Protein AF-A0A8T5XUH9-F1 (afdb_monomer_lite)

Structure (mmCIF, N/CA/C/O backbone):
data_AF-A0A8T5XUH9-F1
#
_entry.id   AF-A0A8T5XUH9-F1
#
loop_
_atom_site.group_PDB
_atom_site.id
_atom_site.type_symbol
_atom_site.label_atom_id
_atom_site.label_alt_id
_atom_site.label_comp_id
_atom_site.label_asym_id
_atom_site.label_entity_id
_atom_site.label_seq_id
_atom_site.pdbx_PDB_ins_code
_atom_site.Cartn_x
_atom_site.Cartn_y
_atom_site.Cartn_z
_atom_site.occupancy
_atom_site.B_iso_or_equiv
_atom_site.auth_seq_id
_atom_site.auth_comp_id
_atom_site.auth_asym_id
_atom_site.auth_atom_id
_atom_site.pdbx_PDB_model_num
ATOM 1 N N . MET A 1 1 ? -15.548 -14.891 13.571 1.00 63.25 1 MET A N 1
ATOM 2 C CA . MET A 1 1 ? -15.770 -13.431 13.666 1.00 63.25 1 MET A CA 1
ATOM 3 C C . MET A 1 1 ? -14.910 -12.756 12.609 1.00 63.25 1 MET A C 1
ATOM 5 O O . MET A 1 1 ? -13.722 -13.068 12.557 1.00 63.25 1 MET A O 1
ATOM 9 N N . SER A 1 2 ? -15.487 -11.943 11.718 1.00 90.62 2 SER A N 1
ATOM 10 C CA . SER A 1 2 ? -14.716 -11.326 10.628 1.00 90.62 2 SER A CA 1
ATOM 11 C C . SER A 1 2 ? -13.827 -10.194 11.162 1.00 90.62 2 SER A C 1
ATOM 13 O O . SER A 1 2 ? -14.082 -9.664 12.241 1.00 90.62 2 SER A O 1
ATOM 15 N N . PHE A 1 3 ? -12.781 -9.806 10.423 1.00 94.00 3 PHE A N 1
ATOM 16 C CA . PHE A 1 3 ? -11.926 -8.671 10.804 1.00 94.00 3 PHE A CA 1
ATOM 17 C C . PHE A 1 3 ? -12.718 -7.363 10.956 1.00 94.00 3 PHE A C 1
ATOM 19 O O . PHE A 1 3 ? -12.398 -6.556 11.822 1.00 94.00 3 PHE A O 1
ATOM 26 N N . LEU A 1 4 ? -13.763 -7.166 10.148 1.00 96.75 4 LEU A N 1
ATOM 27 C CA . LEU A 1 4 ? -14.576 -5.950 10.161 1.00 96.75 4 LEU A CA 1
ATOM 28 C C . LEU A 1 4 ? -15.455 -5.834 11.412 1.00 96.75 4 LEU A C 1
ATOM 30 O O . LEU A 1 4 ? -15.720 -4.716 11.853 1.00 96.75 4 LEU A O 1
ATOM 34 N N . ASP A 1 5 ? -15.853 -6.969 11.992 1.00 96.69 5 ASP A N 1
ATOM 35 C CA . ASP A 1 5 ? -16.703 -7.027 13.190 1.00 96.69 5 ASP A CA 1
ATOM 36 C C . ASP A 1 5 ? -15.911 -6.807 14.485 1.00 96.69 5 ASP A C 1
ATOM 38 O O . ASP A 1 5 ? -16.495 -6.696 15.561 1.00 96.69 5 ASP A O 1
ATOM 42 N N . GLN A 1 6 ? -14.578 -6.779 14.405 1.00 97.12 6 GLN A N 1
ATOM 43 C CA . GLN A 1 6 ? -13.738 -6.597 15.581 1.00 97.12 6 GLN A CA 1
ATOM 44 C C . GLN A 1 6 ? -13.858 -5.174 16.126 1.00 97.12 6 GLN A C 1
ATOM 46 O O . GLN A 1 6 ? -13.937 -4.195 15.375 1.00 97.12 6 GLN A O 1
ATOM 51 N N . ASP A 1 7 ? -13.811 -5.078 17.452 1.00 97.19 7 ASP A N 1
ATOM 52 C CA . ASP A 1 7 ? -13.713 -3.813 18.170 1.00 97.19 7 ASP A CA 1
ATOM 53 C C . ASP A 1 7 ? -12.457 -3.044 17.732 1.00 97.19 7 ASP A C 1
ATOM 55 O O . ASP A 1 7 ? -11.379 -3.623 17.551 1.00 97.19 7 ASP A O 1
ATOM 59 N N . ILE A 1 8 ? -12.589 -1.725 17.572 1.00 96.56 8 ILE A N 1
ATOM 60 C CA . ILE A 1 8 ? -11.510 -0.854 17.092 1.00 96.56 8 ILE A CA 1
ATOM 61 C C . ILE A 1 8 ? -10.231 -0.951 17.940 1.00 96.56 8 ILE A C 1
ATOM 63 O O . ILE A 1 8 ? -9.126 -0.726 17.436 1.00 96.56 8 ILE A O 1
ATOM 67 N N . ASN A 1 9 ? -10.349 -1.323 19.219 1.00 94.94 9 ASN A N 1
ATOM 68 C CA . ASN A 1 9 ? -9.222 -1.453 20.132 1.00 94.94 9 ASN A CA 1
ATOM 69 C C . ASN A 1 9 ? -8.227 -2.535 19.695 1.00 94.94 9 ASN A C 1
ATOM 71 O O . ASN A 1 9 ? -7.062 -2.456 20.086 1.00 94.94 9 ASN A O 1
ATOM 75 N N . ILE A 1 10 ? -8.613 -3.482 18.826 1.00 94.69 10 ILE A N 1
ATOM 76 C CA . ILE A 1 10 ? -7.670 -4.443 18.230 1.00 94.69 10 ILE A CA 1
ATOM 77 C C . ILE A 1 10 ? -6.500 -3.727 17.528 1.00 94.69 10 ILE A C 1
ATOM 79 O O . ILE A 1 10 ? -5.351 -4.152 17.647 1.00 94.69 10 ILE A O 1
ATOM 83 N N . ILE A 1 11 ? -6.774 -2.592 16.871 1.00 94.69 11 ILE A N 1
ATOM 84 C CA . ILE A 1 11 ? -5.784 -1.773 16.154 1.00 94.69 11 ILE A CA 1
ATOM 85 C C . ILE A 1 11 ? -4.771 -1.182 17.139 1.00 94.69 11 ILE A C 1
ATOM 87 O O . ILE A 1 11 ? -3.574 -1.146 16.863 1.00 94.69 11 ILE A O 1
ATOM 91 N N . ILE A 1 12 ? -5.248 -0.720 18.297 1.00 95.00 12 ILE A N 1
ATOM 92 C CA . ILE A 1 12 ? -4.403 -0.143 19.348 1.00 95.00 12 ILE A CA 1
ATOM 93 C C . ILE A 1 12 ? -3.579 -1.248 20.013 1.00 95.00 12 ILE A C 1
ATOM 95 O O . ILE A 1 12 ? -2.389 -1.061 20.253 1.00 95.00 12 ILE A O 1
ATOM 99 N N . ASN A 1 13 ? -4.190 -2.398 20.292 1.00 94.56 13 ASN A N 1
ATOM 100 C CA . ASN A 1 13 ? -3.547 -3.503 21.001 1.00 94.56 13 ASN A CA 1
ATOM 101 C C . ASN A 1 13 ? -2.410 -4.141 20.193 1.00 94.56 13 ASN A C 1
ATOM 103 O O . ASN A 1 13 ? -1.427 -4.579 20.783 1.00 94.56 13 ASN A O 1
ATOM 107 N N . LYS A 1 14 ? -2.516 -4.159 18.858 1.00 93.50 14 LYS A N 1
ATOM 108 C CA . LYS A 1 14 ? -1.467 -4.669 17.958 1.00 93.50 14 LYS A CA 1
ATOM 109 C C . LYS A 1 14 ? -0.355 -3.659 17.658 1.00 93.50 14 LYS A C 1
ATOM 111 O O . LYS A 1 14 ? 0.732 -4.052 17.227 1.00 93.50 14 LYS A O 1
ATOM 116 N N . ALA A 1 15 ? -0.599 -2.370 17.877 1.00 93.62 15 ALA A N 1
ATOM 117 C CA . ALA A 1 15 ? 0.382 -1.328 17.614 1.00 93.62 15 ALA A CA 1
ATOM 118 C C . ALA A 1 15 ? 1.558 -1.365 18.603 1.00 93.62 15 ALA A C 1
ATOM 120 O O . ALA A 1 15 ? 1.417 -1.756 19.762 1.00 93.62 15 ALA A O 1
ATOM 121 N N . ASN A 1 16 ? 2.716 -0.877 18.151 1.00 91.50 16 ASN A N 1
ATO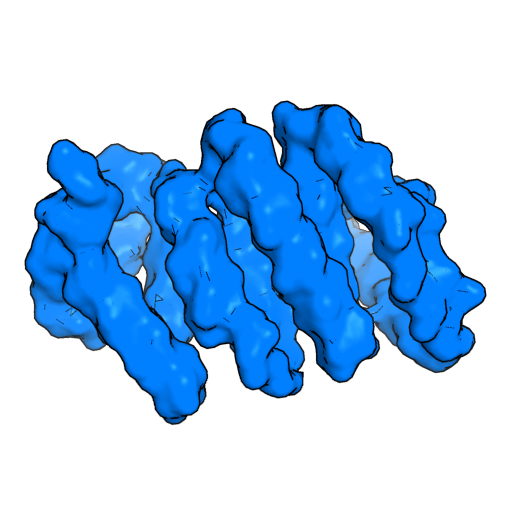M 122 C CA . ASN A 1 16 ? 3.861 -0.631 19.029 1.00 91.50 16 ASN A CA 1
ATOM 123 C C . ASN A 1 16 ? 3.489 0.390 20.117 1.00 91.50 16 ASN A C 1
ATOM 125 O O . ASN A 1 16 ? 2.739 1.329 19.845 1.00 91.50 16 ASN A O 1
ATOM 129 N N . GLU A 1 17 ? 4.084 0.285 21.310 1.00 92.44 17 GLU A N 1
ATOM 130 C CA . GLU A 1 17 ? 3.826 1.225 22.418 1.00 92.44 17 GLU A CA 1
ATOM 131 C C . GLU A 1 17 ? 4.001 2.695 22.010 1.00 92.44 17 GLU A C 1
ATOM 133 O O . GLU A 1 17 ? 3.151 3.537 22.305 1.00 92.44 17 GLU A O 1
ATOM 138 N N . SER A 1 18 ? 5.045 2.994 21.229 1.00 92.56 18 SER A N 1
ATOM 139 C CA . SER A 1 18 ? 5.326 4.339 20.713 1.00 92.56 18 SER A CA 1
ATOM 140 C C . SER A 1 18 ? 4.225 4.906 19.806 1.00 92.56 18 SER A C 1
ATOM 142 O O . SER A 1 18 ? 4.131 6.119 19.637 1.00 92.56 18 SER A O 1
ATOM 144 N N . ASP A 1 19 ? 3.400 4.047 19.204 1.00 93.50 19 ASP A N 1
ATOM 145 C CA . ASP A 1 19 ? 2.365 4.424 18.241 1.00 93.50 19 ASP A CA 1
ATOM 146 C C . ASP A 1 19 ? 0.957 4.493 18.855 1.00 93.50 19 ASP A C 1
ATOM 148 O O . ASP A 1 19 ? 0.091 5.195 18.321 1.00 93.50 19 ASP A O 1
ATOM 152 N N . LYS A 1 20 ? 0.717 3.835 20.000 1.00 96.19 20 LYS A N 1
ATOM 153 C CA . LYS A 1 20 ? -0.617 3.740 20.625 1.00 96.19 20 LYS A CA 1
ATOM 154 C C . LYS A 1 20 ? -1.246 5.103 20.906 1.00 96.19 20 LYS A C 1
ATOM 156 O O . LYS A 1 20 ? -2.419 5.312 20.593 1.00 96.19 20 LYS A O 1
ATOM 161 N N . LYS A 1 21 ? -0.480 6.053 21.460 1.00 96.31 21 LYS A N 1
ATOM 162 C CA . LYS A 1 21 ? -0.975 7.413 21.762 1.00 96.31 21 LYS A CA 1
ATOM 163 C C . LYS A 1 21 ? -1.422 8.143 20.495 1.00 96.31 21 LYS A C 1
ATOM 165 O O . LYS A 1 21 ? -2.482 8.765 20.481 1.00 96.31 21 LYS A O 1
ATOM 170 N N . THR A 1 22 ? -0.637 8.041 19.425 1.00 95.19 22 THR A N 1
ATOM 171 C CA . THR A 1 22 ? -0.948 8.677 18.142 1.00 95.19 22 THR A CA 1
ATOM 172 C C . THR A 1 22 ? -2.175 8.050 17.484 1.00 95.19 22 THR A C 1
ATOM 174 O O . THR A 1 22 ? -3.050 8.780 17.027 1.00 95.19 22 THR A O 1
ATOM 177 N N . ILE A 1 23 ? -2.285 6.717 17.485 1.00 97.25 23 ILE A N 1
ATOM 178 C CA . ILE A 1 23 ? -3.459 6.018 16.939 1.00 97.25 23 ILE A CA 1
ATOM 179 C C . ILE A 1 23 ? -4.728 6.432 17.688 1.00 97.25 23 ILE A C 1
ATOM 181 O O . ILE A 1 23 ? -5.710 6.790 17.043 1.00 97.25 23 ILE A O 1
ATOM 185 N N . LYS A 1 24 ? -4.698 6.463 19.029 1.00 97.75 24 LYS A N 1
ATOM 186 C CA . LYS A 1 24 ? -5.833 6.926 19.845 1.00 97.75 24 LYS A CA 1
ATOM 187 C C . LYS A 1 24 ? -6.268 8.343 19.464 1.00 97.75 24 LYS A C 1
ATOM 189 O O . LYS A 1 24 ? -7.447 8.566 19.221 1.00 97.75 24 LYS A O 1
ATOM 194 N N . ALA A 1 25 ? -5.324 9.277 19.339 1.00 97.88 25 ALA A N 1
ATOM 195 C CA . ALA A 1 25 ? -5.632 10.652 18.943 1.00 97.88 25 ALA A CA 1
ATOM 196 C C . ALA A 1 25 ? -6.299 10.725 17.557 1.00 97.88 25 ALA A C 1
ATOM 198 O O . ALA A 1 25 ? -7.294 11.427 17.381 1.00 97.88 25 ALA A O 1
ATOM 199 N N . TYR A 1 26 ? -5.797 9.967 16.578 1.00 98.06 26 TYR A N 1
ATOM 200 C CA . TYR A 1 26 ? -6.391 9.932 15.242 1.00 98.06 26 TYR A CA 1
ATOM 201 C C . TYR A 1 26 ? -7.776 9.280 15.229 1.00 98.06 26 TYR A C 1
ATOM 203 O O . TYR A 1 26 ? -8.658 9.777 14.533 1.00 98.06 26 TYR A O 1
ATOM 211 N N . LEU A 1 27 ? -8.012 8.233 16.025 1.00 97.88 27 LEU A N 1
ATOM 212 C CA . LEU A 1 27 ? -9.346 7.646 16.183 1.00 97.88 27 LEU A CA 1
ATOM 213 C C . LEU A 1 27 ? -10.339 8.659 16.775 1.00 97.88 27 LEU A C 1
ATOM 215 O O . LEU A 1 27 ? -11.444 8.787 16.245 1.00 97.88 27 LEU A O 1
ATOM 219 N N . THR A 1 28 ? -9.925 9.468 17.757 1.00 97.69 28 THR A N 1
ATOM 220 C CA . THR A 1 28 ? -10.739 10.580 18.282 1.00 97.69 28 THR A CA 1
ATOM 221 C C . THR A 1 28 ? -11.084 11.597 17.195 1.00 97.69 28 THR A C 1
ATOM 223 O O . THR A 1 28 ? -12.245 11.980 17.048 1.00 97.69 28 THR A O 1
ATOM 226 N N . MET A 1 29 ? -10.113 11.992 16.365 1.00 97.62 29 MET A N 1
ATOM 227 C CA . MET A 1 29 ? -10.345 12.902 15.229 1.00 97.62 29 MET A CA 1
ATOM 228 C C . MET A 1 29 ? -11.272 12.302 14.157 1.00 97.62 29 MET A C 1
ATOM 230 O O . MET A 1 29 ? -11.938 13.031 13.416 1.00 97.62 29 MET A O 1
ATOM 234 N N . LEU A 1 30 ? -11.350 10.971 14.085 1.00 97.38 30 LEU A N 1
ATOM 235 C CA . LEU A 1 30 ? -12.297 10.230 13.251 1.00 97.38 30 LEU A CA 1
ATOM 236 C C . LEU A 1 30 ? -13.640 9.956 13.950 1.00 97.38 30 LEU A C 1
ATOM 238 O O . LEU A 1 30 ? -14.458 9.227 13.400 1.00 97.38 30 LEU A O 1
ATOM 242 N N . LYS A 1 31 ? -13.904 10.599 15.097 1.00 96.94 31 LYS A N 1
ATOM 243 C CA . LYS A 1 31 ? -15.122 10.456 15.911 1.00 96.94 31 LYS A CA 1
ATOM 244 C C . LYS A 1 31 ? -15.309 9.064 16.530 1.00 96.94 31 LYS A C 1
ATOM 246 O O . LYS A 1 31 ? -16.443 8.621 16.667 1.00 96.94 31 LYS A O 1
ATOM 251 N N . ASN A 1 32 ? -14.216 8.412 16.936 1.00 96.31 32 ASN A N 1
ATOM 252 C CA . ASN A 1 32 ? -14.216 7.148 17.684 1.00 96.31 32 ASN A CA 1
ATOM 253 C C . ASN A 1 32 ? -15.081 6.051 17.032 1.00 96.31 32 ASN A C 1
ATOM 255 O O . ASN A 1 32 ? -16.102 5.666 17.606 1.00 96.31 32 ASN A O 1
ATOM 259 N N . PRO A 1 33 ? -14.697 5.546 15.841 1.00 97.62 33 PRO A N 1
ATOM 260 C CA . PRO A 1 33 ? -15.376 4.390 15.255 1.00 97.62 33 PRO A CA 1
ATOM 261 C C . PRO A 1 33 ? -15.355 3.214 16.237 1.00 97.62 33 PRO A C 1
ATOM 263 O O . PRO A 1 33 ? -14.324 2.964 16.857 1.00 97.62 33 PRO A O 1
ATOM 266 N N . LYS A 1 34 ? -16.471 2.496 16.377 1.00 97.38 34 LYS A N 1
ATOM 267 C CA . LYS A 1 34 ? -16.618 1.385 17.332 1.00 97.38 34 LYS A CA 1
ATOM 268 C C . LYS A 1 34 ? -15.983 0.095 16.823 1.00 97.38 34 LYS A C 1
ATOM 270 O O . LYS A 1 34 ? -15.416 -0.669 17.598 1.00 97.38 34 LYS A O 1
ATOM 275 N N . SER A 1 35 ? -16.047 -0.130 15.513 1.00 98.12 35 SER A N 1
ATOM 276 C CA . SER A 1 35 ? -15.505 -1.321 14.858 1.00 98.12 35 SER A CA 1
ATOM 277 C C . SER A 1 35 ? -14.484 -0.978 13.780 1.00 98.12 35 SER A C 1
ATOM 279 O O . SER A 1 35 ? -14.442 0.135 13.240 1.00 98.12 35 SER A O 1
ATOM 281 N N . VAL A 1 36 ? -13.682 -1.975 13.411 1.00 98.00 36 VAL A N 1
ATOM 282 C CA . VAL A 1 36 ? -12.797 -1.898 12.242 1.00 98.00 36 VAL A CA 1
ATOM 283 C C . VAL A 1 36 ? -13.598 -1.586 10.971 1.00 98.00 36 VAL A C 1
ATOM 285 O O . VAL A 1 36 ? -13.155 -0.779 10.152 1.00 98.00 36 VAL A O 1
ATOM 288 N N . GLY A 1 37 ? -14.795 -2.160 10.813 1.00 98.25 37 GLY A N 1
ATOM 289 C CA . GLY A 1 37 ? -15.685 -1.885 9.684 1.00 98.25 37 GLY A CA 1
ATOM 290 C C . GLY A 1 37 ? -16.117 -0.421 9.590 1.00 98.25 37 GLY A C 1
ATOM 291 O O . GLY A 1 37 ? -16.057 0.176 8.511 1.00 98.25 37 GLY A O 1
ATOM 292 N N . GLU A 1 38 ? -16.482 0.199 10.715 1.00 98.38 38 GLU A N 1
ATOM 293 C CA . GLU A 1 38 ? -16.795 1.632 10.760 1.00 98.38 38 GLU A CA 1
ATOM 294 C C . GLU A 1 38 ? -15.587 2.487 10.362 1.00 98.38 38 GLU A C 1
ATOM 296 O O . GLU A 1 38 ? -15.716 3.400 9.540 1.00 98.38 38 GLU A O 1
ATOM 301 N N . PHE A 1 39 ? -14.397 2.157 10.874 1.00 98.50 39 PHE A N 1
ATOM 302 C CA . PHE A 1 39 ? -13.155 2.830 10.496 1.00 98.50 39 PHE A CA 1
ATOM 303 C C . PHE A 1 39 ? -12.873 2.724 8.990 1.00 98.50 39 PHE A C 1
ATOM 305 O O . PHE A 1 39 ? -12.612 3.743 8.345 1.00 98.50 39 PHE A O 1
ATOM 312 N N . ILE A 1 40 ? -12.982 1.526 8.406 1.00 98.25 40 ILE A N 1
ATOM 313 C CA . ILE A 1 40 ? -12.787 1.307 6.966 1.00 98.25 40 ILE A CA 1
ATOM 314 C C . ILE A 1 40 ? -13.782 2.124 6.141 1.00 98.25 40 ILE A C 1
ATOM 316 O O . ILE A 1 40 ? -13.397 2.723 5.138 1.00 98.25 40 ILE A O 1
ATOM 320 N N . ASN A 1 41 ? -15.042 2.209 6.566 1.00 98.31 41 ASN A N 1
ATOM 321 C CA . ASN A 1 41 ? -16.050 3.011 5.876 1.00 98.31 41 ASN A CA 1
ATOM 322 C C . ASN A 1 41 ? -15.734 4.511 5.925 1.00 98.31 41 ASN A C 1
ATOM 324 O O . ASN A 1 41 ? -15.895 5.208 4.919 1.00 98.31 41 ASN A O 1
ATOM 328 N N . ILE A 1 42 ? -15.2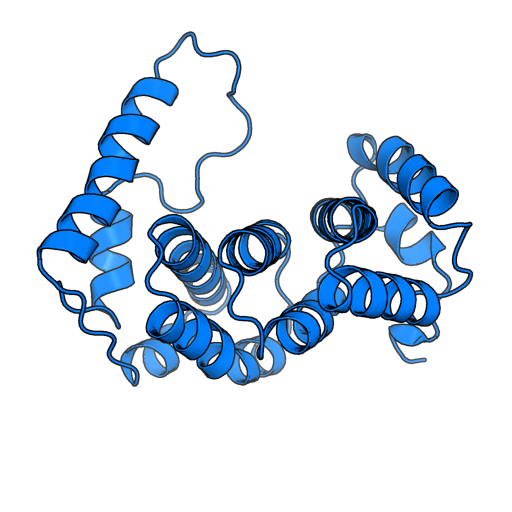61 5.018 7.068 1.00 98.44 42 ILE A N 1
ATOM 329 C CA . ILE A 1 42 ? -14.804 6.408 7.201 1.00 98.44 42 ILE A CA 1
ATOM 330 C C . ILE A 1 42 ? -13.602 6.659 6.287 1.00 98.44 42 ILE A C 1
ATOM 332 O O . ILE A 1 42 ? -13.590 7.651 5.556 1.00 98.44 42 ILE A O 1
ATOM 336 N N . PHE A 1 43 ? -12.622 5.755 6.297 1.00 98.44 43 PHE A N 1
ATOM 337 C CA . PHE A 1 43 ? -11.426 5.836 5.466 1.00 98.44 43 PHE A CA 1
ATOM 338 C C . PHE A 1 43 ? -11.770 5.844 3.970 1.00 98.44 43 PHE A C 1
ATOM 340 O O . PHE A 1 43 ? -11.389 6.782 3.272 1.00 98.44 43 PHE A O 1
ATOM 347 N N . LYS A 1 44 ? -12.573 4.884 3.494 1.00 98.19 44 LYS A N 1
ATOM 348 C CA . LYS A 1 44 ? -13.046 4.807 2.101 1.00 98.19 44 LYS A CA 1
ATOM 349 C C . LYS A 1 44 ? -13.743 6.087 1.657 1.00 98.19 44 LYS A C 1
ATOM 351 O O . LYS A 1 44 ? -13.391 6.669 0.634 1.00 98.19 44 LYS A O 1
ATOM 356 N N . LYS A 1 45 ? -14.695 6.580 2.457 1.00 98.19 45 LYS A N 1
ATOM 357 C CA . LYS A 1 45 ? -15.392 7.845 2.174 1.00 98.19 45 LYS A CA 1
ATOM 358 C C . LYS A 1 45 ? -14.419 9.020 2.114 1.00 98.19 45 LYS A C 1
ATOM 360 O O . LYS A 1 45 ? -14.583 9.892 1.267 1.00 98.19 45 LYS A O 1
ATOM 365 N N . ALA A 1 46 ? -13.432 9.059 3.005 1.00 97.94 46 ALA A N 1
ATOM 366 C CA . ALA A 1 46 ? -12.452 10.133 3.050 1.00 97.94 46 ALA A CA 1
ATOM 367 C C . ALA A 1 46 ? -11.510 10.126 1.840 1.00 97.94 46 ALA A C 1
ATOM 369 O O . ALA A 1 46 ? -11.216 11.207 1.336 1.00 97.94 46 ALA A O 1
ATOM 370 N N . VAL A 1 47 ? -11.077 8.947 1.381 1.00 97.81 47 VAL A N 1
ATOM 371 C CA . VAL A 1 47 ? -10.258 8.779 0.170 1.00 97.81 47 VAL A CA 1
ATOM 372 C C . VAL A 1 47 ? -11.054 9.181 -1.071 1.00 97.81 47 VAL A C 1
ATOM 374 O O . VAL A 1 47 ? -10.608 10.053 -1.811 1.00 97.81 47 VAL A O 1
ATOM 377 N N . ASN A 1 48 ? -12.272 8.655 -1.237 1.00 96.56 48 ASN A N 1
ATOM 378 C CA . ASN A 1 48 ? -13.114 8.944 -2.406 1.00 96.56 48 ASN A CA 1
ATOM 379 C C . ASN A 1 48 ? -13.512 10.423 -2.501 1.00 96.56 48 ASN A C 1
ATOM 381 O O . ASN A 1 48 ? -13.630 10.968 -3.590 1.00 96.56 48 ASN A O 1
ATOM 385 N N . LYS A 1 49 ? -13.715 11.088 -1.358 1.00 96.94 49 LYS A N 1
ATOM 386 C CA . LYS A 1 49 ? -14.009 12.530 -1.295 1.00 96.94 49 LYS A CA 1
ATOM 387 C C . LYS A 1 49 ? -12.754 13.405 -1.207 1.00 96.94 49 LYS A C 1
ATOM 389 O O . LYS A 1 49 ? -12.882 14.609 -1.015 1.00 96.94 49 LYS A O 1
ATOM 394 N N . ASN A 1 50 ? -11.562 12.807 -1.260 1.00 95.31 50 ASN A N 1
ATOM 395 C CA . ASN A 1 50 ? -10.268 13.473 -1.119 1.00 95.31 50 ASN A CA 1
ATOM 396 C C . ASN A 1 50 ? -10.180 14.446 0.083 1.00 95.31 50 ASN A C 1
ATOM 398 O O . ASN A 1 50 ? -9.657 15.553 -0.007 1.00 95.31 50 ASN A O 1
ATOM 402 N N . THR A 1 51 ? -10.712 14.047 1.240 1.00 97.00 51 THR A N 1
ATOM 403 C CA . THR A 1 51 ? -10.703 14.888 2.455 1.00 97.00 51 THR A CA 1
ATOM 404 C C . THR A 1 51 ? -9.439 14.667 3.282 1.00 97.00 51 THR A C 1
ATOM 406 O O . THR A 1 51 ? -8.827 13.602 3.213 1.00 97.00 51 THR A O 1
ATOM 409 N N . SER A 1 52 ? -9.083 15.610 4.157 1.00 93.75 52 SER A N 1
ATOM 410 C CA . SER A 1 52 ? -7.921 15.487 5.059 1.00 93.75 52 SER A CA 1
ATOM 411 C C . SER A 1 52 ? -7.958 14.248 5.971 1.00 93.75 52 SER A C 1
ATOM 413 O O . SER A 1 52 ? -6.911 13.726 6.357 1.00 93.75 52 SER A O 1
ATOM 415 N N . LYS A 1 53 ? -9.152 13.707 6.260 1.00 97.25 53 LYS A N 1
ATOM 416 C CA . LYS A 1 53 ? -9.336 12.487 7.068 1.00 97.25 53 LYS A CA 1
ATOM 417 C C . LYS A 1 53 ? -8.672 11.249 6.469 1.00 97.25 53 LYS A C 1
ATOM 419 O O . LYS A 1 53 ? -8.346 10.329 7.214 1.00 97.25 53 LYS A O 1
ATOM 424 N N . GLN A 1 54 ? -8.431 11.224 5.158 1.00 97.50 54 GLN A N 1
ATOM 425 C CA . GLN A 1 54 ? -7.743 10.104 4.517 1.00 97.50 54 GLN A CA 1
ATOM 426 C C . GLN A 1 54 ? -6.334 9.907 5.093 1.00 97.50 54 GLN A C 1
ATOM 428 O O . GLN A 1 54 ? -5.915 8.777 5.320 1.00 97.50 54 GLN A O 1
ATOM 433 N N . MET A 1 55 ? -5.635 11.006 5.411 1.00 97.31 55 MET A N 1
ATOM 434 C CA . MET A 1 55 ? -4.277 10.960 5.950 1.00 97.31 55 MET A CA 1
ATOM 435 C C . MET A 1 55 ? -4.267 10.367 7.360 1.00 97.31 55 MET A C 1
ATOM 437 O O . MET A 1 55 ? -3.387 9.576 7.692 1.00 97.31 55 MET A O 1
ATOM 441 N N . LEU A 1 56 ? -5.284 10.680 8.169 1.00 97.75 56 LEU A N 1
ATOM 442 C CA . LEU A 1 56 ? -5.472 10.056 9.481 1.00 97.75 56 LEU A CA 1
ATOM 443 C C . LEU A 1 56 ? -5.658 8.541 9.335 1.00 97.75 56 LEU A C 1
ATOM 445 O O . LEU A 1 56 ? -4.993 7.773 10.026 1.00 97.75 56 LEU A O 1
ATOM 449 N N . GLY A 1 57 ? -6.502 8.115 8.389 1.00 97.94 57 GLY A N 1
ATOM 450 C CA . GLY A 1 57 ? -6.716 6.699 8.086 1.00 97.94 57 GLY A CA 1
ATOM 451 C C . GLY A 1 57 ? -5.430 5.992 7.658 1.00 97.94 57 GLY A C 1
ATOM 452 O O . GLY A 1 57 ? -5.046 4.994 8.266 1.00 97.94 57 GLY A O 1
ATOM 453 N N . PHE A 1 58 ? -4.703 6.556 6.690 1.00 97.69 58 PHE A N 1
ATOM 454 C CA . PHE A 1 58 ? -3.415 6.031 6.235 1.00 97.69 58 PHE A CA 1
ATOM 455 C C . PHE A 1 58 ? -2.388 5.905 7.364 1.00 97.69 58 PHE A C 1
ATOM 457 O O . PHE A 1 58 ? -1.660 4.911 7.419 1.00 97.69 58 PHE A O 1
ATOM 464 N N . LYS A 1 59 ? -2.336 6.876 8.283 1.00 96.38 59 LYS A N 1
ATOM 465 C CA . LYS A 1 59 ? -1.414 6.849 9.425 1.00 96.38 59 LYS A CA 1
ATOM 466 C C . LYS A 1 59 ? -1.808 5.833 10.490 1.00 96.38 59 LYS A C 1
ATOM 468 O O . LYS A 1 59 ? -0.917 5.209 11.061 1.00 96.38 59 LYS A O 1
ATOM 473 N N . ILE A 1 60 ? -3.103 5.641 10.745 1.00 97.44 60 ILE A N 1
ATOM 474 C CA . ILE A 1 60 ? -3.586 4.563 11.620 1.00 97.44 60 ILE A CA 1
ATOM 475 C C . ILE A 1 60 ? -3.179 3.208 11.033 1.00 97.44 60 ILE A C 1
ATOM 477 O O . ILE A 1 60 ? -2.557 2.408 11.729 1.00 97.44 60 ILE A O 1
ATOM 481 N N . ILE A 1 61 ? -3.443 2.983 9.742 1.00 97.25 61 ILE A N 1
ATOM 482 C CA . ILE A 1 61 ? -3.092 1.736 9.047 1.00 97.25 61 ILE A CA 1
ATOM 483 C C . ILE A 1 61 ? -1.582 1.468 9.136 1.00 97.25 61 ILE A C 1
ATOM 485 O O . ILE A 1 61 ? -1.185 0.403 9.606 1.00 97.25 61 ILE A O 1
ATOM 489 N N . GLU A 1 62 ? -0.742 2.453 8.793 1.00 94.31 62 GLU A N 1
ATOM 490 C CA . GLU A 1 62 ? 0.730 2.352 8.822 1.00 94.31 62 GLU A CA 1
ATOM 491 C C . GLU A 1 62 ? 1.291 1.933 10.196 1.00 94.31 62 GLU A C 1
ATOM 493 O O . GLU A 1 62 ? 2.334 1.271 10.287 1.00 94.31 62 GLU A O 1
ATOM 498 N N . ARG A 1 63 ? 0.618 2.348 11.274 1.00 94.62 63 ARG A N 1
ATOM 499 C CA . ARG A 1 63 ? 1.090 2.222 12.661 1.00 94.62 63 ARG A CA 1
ATOM 500 C C . ARG A 1 63 ? 0.442 1.080 13.446 1.00 94.62 63 ARG A C 1
ATOM 502 O O . ARG A 1 63 ? 0.984 0.668 14.465 1.00 94.62 63 ARG A O 1
ATOM 509 N N . SER A 1 64 ? -0.681 0.551 12.970 1.00 93.25 64 SER A N 1
ATOM 510 C CA . SER A 1 64 ? -1.477 -0.485 13.647 1.00 93.25 64 SER A CA 1
ATOM 511 C C . SER A 1 64 ? -0.804 -1.855 13.782 1.00 93.25 64 SER A C 1
ATOM 513 O O . SER A 1 64 ? -1.253 -2.686 14.562 1.00 93.25 64 SER A O 1
ATOM 515 N N . ASN A 1 65 ? 0.238 -2.118 12.987 1.00 90.06 65 ASN A N 1
ATOM 516 C CA . ASN A 1 65 ? 0.795 -3.454 12.759 1.00 90.06 65 ASN A CA 1
ATOM 517 C C . ASN A 1 65 ? -0.242 -4.529 12.361 1.00 90.06 65 ASN A C 1
ATOM 519 O O . ASN A 1 65 ? -0.006 -5.721 12.551 1.00 90.06 65 ASN A O 1
ATOM 523 N N . GLU A 1 66 ? -1.382 -4.133 11.798 1.00 94.50 66 GLU A N 1
ATOM 524 C CA . GLU A 1 66 ? -2.462 -5.050 11.445 1.00 94.50 66 GLU A CA 1
ATOM 525 C C . GLU A 1 66 ? -2.393 -5.433 9.951 1.00 94.50 66 GLU A C 1
ATOM 527 O O . GLU A 1 66 ? -2.742 -4.615 9.094 1.00 94.50 66 GLU A O 1
ATOM 532 N N . PRO A 1 67 ? -1.951 -6.660 9.601 1.00 94.06 67 PRO A N 1
ATOM 533 C CA . PRO A 1 67 ? -1.871 -7.104 8.208 1.00 94.06 67 PRO A CA 1
ATOM 534 C C . PRO A 1 67 ? -3.222 -7.150 7.488 1.00 94.06 67 PRO A C 1
ATOM 536 O O . PRO A 1 67 ? -3.262 -7.024 6.264 1.00 94.06 67 PRO A O 1
ATOM 539 N N . ASN A 1 68 ? -4.325 -7.328 8.220 1.00 95.38 68 ASN A N 1
ATOM 540 C CA . ASN A 1 68 ? -5.645 -7.506 7.615 1.00 95.38 68 ASN A CA 1
ATOM 541 C C . ASN A 1 68 ? -6.168 -6.245 6.914 1.00 95.38 68 ASN A C 1
ATOM 543 O O . ASN A 1 68 ? -7.131 -6.336 6.161 1.00 95.38 68 ASN A O 1
ATOM 547 N N . PHE A 1 69 ? -5.526 -5.083 7.089 1.00 96.81 69 PHE A N 1
ATOM 548 C CA . PHE A 1 69 ? -5.849 -3.875 6.326 1.00 96.81 69 PHE A CA 1
ATOM 549 C C . PHE A 1 69 ? -5.503 -3.960 4.839 1.00 96.81 69 PHE A C 1
ATOM 551 O O . PHE A 1 69 ? -6.085 -3.222 4.045 1.00 96.81 69 PHE A O 1
ATOM 558 N N . PHE A 1 70 ? -4.582 -4.844 4.457 1.00 96.81 70 PHE A N 1
ATOM 559 C CA . PHE A 1 70 ? -4.045 -4.940 3.101 1.00 96.81 70 PHE A CA 1
ATOM 560 C C . PHE A 1 70 ? -5.107 -4.975 1.983 1.00 96.81 70 PHE A C 1
ATOM 562 O O . PHE A 1 70 ? -5.093 -4.059 1.154 1.00 96.81 70 PHE A O 1
ATOM 569 N N . PRO A 1 71 ? -6.059 -5.932 1.965 1.00 96.56 71 PRO A N 1
ATOM 570 C CA . PRO A 1 71 ? -7.087 -5.978 0.925 1.00 96.56 71 PRO A CA 1
ATOM 571 C C . PRO A 1 71 ? -7.957 -4.717 0.909 1.00 96.56 71 PRO A C 1
ATOM 573 O O . PRO A 1 71 ? -8.216 -4.151 -0.149 1.00 96.56 71 PRO A O 1
ATOM 576 N N . TYR A 1 72 ? -8.339 -4.203 2.083 1.00 97.44 72 TYR A N 1
ATOM 577 C CA . TYR A 1 72 ? -9.225 -3.042 2.179 1.00 97.44 72 TYR A CA 1
ATOM 578 C C . TYR A 1 72 ? -8.584 -1.761 1.658 1.00 97.44 72 TYR A C 1
ATOM 580 O O . TYR A 1 72 ? -9.277 -0.947 1.051 1.00 97.44 72 TYR A O 1
ATOM 588 N N . VAL A 1 73 ? -7.283 -1.565 1.879 1.00 97.75 73 VAL A N 1
ATOM 589 C CA . VAL A 1 73 ? -6.562 -0.409 1.333 1.00 97.75 73 VAL A CA 1
ATOM 590 C C . VAL A 1 73 ? -6.483 -0.499 -0.180 1.00 97.75 73 VAL A C 1
ATOM 592 O O . VAL A 1 73 ? -6.823 0.475 -0.846 1.00 97.75 73 VAL A O 1
ATOM 595 N N . LEU A 1 74 ? -6.088 -1.653 -0.722 1.00 98.00 74 LEU A N 1
ATOM 596 C CA . LEU A 1 74 ? -5.956 -1.822 -2.169 1.00 98.00 74 LEU A CA 1
ATOM 597 C C . LEU A 1 74 ? -7.309 -1.709 -2.877 1.00 98.00 74 LEU A C 1
ATOM 599 O O . LEU A 1 74 ? -7.404 -1.001 -3.874 1.00 98.00 74 LEU A O 1
ATOM 603 N N . ASP A 1 75 ? -8.376 -2.271 -2.309 1.00 97.88 75 ASP A N 1
ATOM 604 C CA . ASP A 1 75 ? -9.739 -2.086 -2.822 1.00 97.88 75 ASP A CA 1
ATOM 605 C C . ASP A 1 75 ? -10.217 -0.634 -2.775 1.00 97.88 75 ASP A C 1
ATOM 607 O O . ASP A 1 75 ? -11.058 -0.242 -3.579 1.00 97.88 75 ASP A O 1
ATOM 611 N N . THR A 1 76 ? -9.710 0.162 -1.832 1.00 97.88 76 THR A N 1
ATOM 612 C CA . THR A 1 76 ? -10.066 1.583 -1.719 1.00 97.88 76 THR A CA 1
ATOM 613 C C . THR A 1 76 ? -9.387 2.422 -2.798 1.00 97.88 76 THR A C 1
ATOM 615 O O . THR A 1 76 ? -9.953 3.421 -3.226 1.00 97.88 76 THR A O 1
ATOM 618 N N . ILE A 1 77 ? -8.183 2.037 -3.234 1.00 97.25 77 ILE A N 1
ATOM 619 C CA . ILE A 1 77 ? -7.382 2.843 -4.166 1.00 97.25 77 ILE A CA 1
ATOM 620 C C . ILE A 1 77 ? -7.375 2.334 -5.610 1.00 97.25 77 ILE A C 1
ATOM 622 O O . ILE A 1 77 ? -6.882 3.04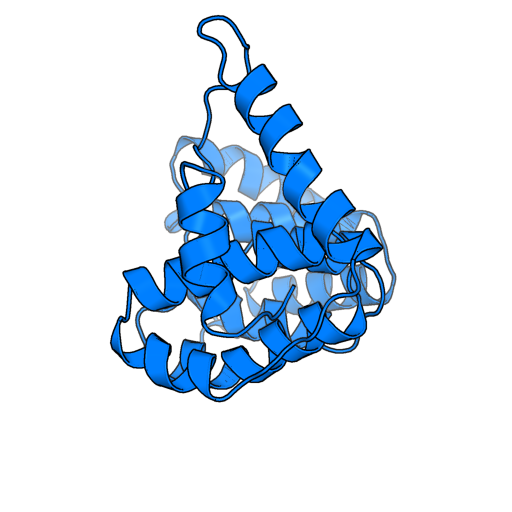5 -6.477 1.00 97.25 77 ILE A O 1
ATOM 626 N N . LYS A 1 78 ? -7.873 1.119 -5.879 1.00 96.81 78 LYS A N 1
ATOM 627 C CA . LYS A 1 78 ? -7.715 0.415 -7.170 1.00 96.81 78 LYS A CA 1
ATOM 628 C C . LYS A 1 78 ? -8.206 1.181 -8.405 1.00 96.81 78 LYS A C 1
ATOM 630 O O . LYS A 1 78 ? -7.706 0.931 -9.498 1.00 96.81 78 LYS A O 1
ATOM 635 N N . ASP A 1 79 ? -9.155 2.096 -8.221 1.00 95.19 79 ASP A N 1
ATOM 636 C CA . ASP A 1 79 ? -9.773 2.878 -9.296 1.00 95.19 79 ASP A CA 1
ATOM 637 C C . ASP A 1 79 ? -9.350 4.359 -9.270 1.00 95.19 79 ASP A C 1
ATOM 639 O O . ASP A 1 79 ? -9.861 5.158 -10.048 1.00 95.19 79 ASP A O 1
ATOM 643 N N . LEU A 1 80 ? -8.414 4.744 -8.394 1.00 95.12 80 LEU A N 1
ATOM 644 C CA . LEU A 1 80 ? -7.948 6.127 -8.285 1.00 95.12 80 LEU A CA 1
ATOM 645 C C . LEU A 1 80 ? -6.920 6.482 -9.365 1.00 95.12 80 LEU A C 1
ATOM 647 O O . LEU A 1 80 ? -6.153 5.640 -9.830 1.00 95.12 80 LEU A O 1
ATOM 651 N N . ASP A 1 81 ? -6.875 7.773 -9.692 1.00 94.56 81 ASP A N 1
ATOM 652 C CA . ASP A 1 81 ? -5.869 8.403 -10.562 1.00 94.56 81 ASP A CA 1
ATOM 653 C C . ASP A 1 81 ? -4.897 9.306 -9.790 1.00 94.56 81 ASP A C 1
ATOM 655 O O . ASP A 1 81 ? -3.887 9.769 -10.314 1.00 94.56 81 ASP A O 1
ATOM 659 N N . ASN A 1 82 ? -5.190 9.580 -8.518 1.00 95.75 82 ASN A N 1
ATOM 660 C CA . ASN A 1 82 ? -4.406 10.508 -7.718 1.00 95.75 82 ASN A CA 1
ATOM 661 C C . ASN A 1 82 ? -3.094 9.862 -7.240 1.00 95.75 82 ASN A C 1
ATOM 663 O O . ASN A 1 82 ? -3.086 9.022 -6.332 1.00 95.75 82 ASN A O 1
ATOM 667 N N . ASN A 1 83 ? -1.973 10.311 -7.808 1.00 95.06 83 ASN A N 1
ATOM 668 C CA . ASN A 1 83 ? -0.632 9.832 -7.471 1.00 95.06 83 ASN A CA 1
ATOM 669 C C . ASN A 1 83 ? -0.295 9.956 -5.973 1.00 95.06 83 ASN A C 1
ATOM 671 O O . ASN A 1 83 ? 0.290 9.033 -5.408 1.00 95.06 83 ASN A O 1
ATOM 675 N N . ILE A 1 84 ? -0.687 11.047 -5.300 1.00 95.38 84 ILE A N 1
ATOM 676 C CA . ILE A 1 84 ? -0.443 11.275 -3.865 1.00 95.38 84 ILE A CA 1
ATOM 677 C C . ILE A 1 84 ? -1.183 10.232 -3.020 1.00 95.38 84 ILE A C 1
ATOM 679 O O . ILE A 1 84 ? -0.603 9.666 -2.088 1.00 95.38 84 ILE A O 1
ATOM 683 N N . GLN A 1 85 ? -2.444 9.939 -3.337 1.00 96.69 85 GLN A N 1
ATOM 684 C CA . GLN A 1 85 ? -3.232 8.944 -2.604 1.00 96.69 85 GLN A CA 1
ATOM 685 C C . GLN A 1 85 ? -2.658 7.536 -2.792 1.00 96.69 85 GLN A C 1
ATOM 687 O O . GLN A 1 85 ? -2.455 6.822 -1.808 1.00 96.69 85 GLN A O 1
ATOM 692 N N . VAL A 1 86 ? -2.326 7.162 -4.032 1.00 97.69 86 VAL A N 1
ATOM 693 C CA . VAL A 1 86 ? -1.791 5.830 -4.346 1.00 97.69 86 VAL A CA 1
ATOM 694 C C . VAL A 1 86 ? -0.407 5.618 -3.730 1.00 97.69 86 VAL A C 1
ATOM 696 O O . VAL A 1 86 ? -0.200 4.621 -3.034 1.00 97.69 86 VAL A O 1
ATOM 699 N N . GLN A 1 87 ? 0.523 6.573 -3.867 1.00 95.25 87 GLN A N 1
ATOM 700 C CA . GLN A 1 87 ? 1.843 6.447 -3.230 1.00 95.25 87 GLN A CA 1
ATOM 701 C C . GLN A 1 87 ? 1.727 6.364 -1.698 1.00 95.25 87 GLN A C 1
ATOM 703 O O . GLN A 1 87 ? 2.482 5.634 -1.054 1.00 95.25 87 GLN A O 1
ATOM 708 N N . THR A 1 88 ? 0.781 7.098 -1.097 1.00 95.50 88 THR A N 1
ATOM 709 C CA . THR A 1 88 ? 0.573 7.099 0.358 1.00 95.50 88 THR A CA 1
ATOM 710 C C . THR A 1 88 ? 0.018 5.759 0.812 1.00 95.50 88 THR A C 1
ATOM 712 O O . THR A 1 88 ? 0.479 5.214 1.811 1.00 95.50 88 THR A O 1
ATOM 715 N N . ALA A 1 89 ? -0.900 5.173 0.049 1.00 97.00 89 ALA A N 1
ATOM 716 C CA . ALA A 1 89 ? -1.432 3.854 0.334 1.00 97.00 89 ALA A CA 1
ATOM 717 C C . ALA A 1 89 ? -0.348 2.767 0.282 1.00 97.00 89 ALA A C 1
ATOM 719 O O . ALA A 1 89 ? -0.222 1.986 1.227 1.00 97.00 89 ALA A O 1
ATOM 720 N N . PHE A 1 90 ? 0.499 2.764 -0.753 1.00 95.88 90 PHE A N 1
ATOM 721 C CA . PHE A 1 90 ? 1.633 1.838 -0.838 1.00 95.88 90 PHE A CA 1
ATOM 722 C C . PHE A 1 90 ? 2.613 2.000 0.335 1.00 95.88 90 PHE A C 1
ATOM 724 O O . PHE A 1 90 ? 3.053 0.999 0.908 1.00 95.88 90 PHE A O 1
ATOM 731 N N . LYS A 1 91 ? 2.907 3.245 0.748 1.00 92.06 91 LYS A N 1
ATOM 732 C CA . LYS A 1 91 ? 3.705 3.550 1.954 1.00 92.06 91 LYS A CA 1
ATOM 733 C C . LYS A 1 91 ? 3.054 3.001 3.229 1.00 92.06 91 LYS A C 1
ATOM 735 O O . LYS A 1 91 ? 3.743 2.418 4.066 1.00 92.06 91 LYS A O 1
ATOM 740 N N . SER A 1 92 ? 1.742 3.180 3.382 1.00 94.31 92 SER A N 1
ATOM 741 C CA . SER A 1 92 ? 0.988 2.777 4.574 1.00 94.31 92 SER A CA 1
ATOM 742 C C . SER A 1 92 ? 0.863 1.267 4.741 1.00 94.31 92 SER A C 1
ATOM 744 O O . SER A 1 92 ? 0.745 0.793 5.869 1.00 94.31 92 SER A O 1
ATOM 746 N N . LEU A 1 93 ? 0.936 0.490 3.658 1.00 94.75 93 LEU A N 1
ATOM 747 C CA . LEU A 1 93 ? 0.922 -0.974 3.696 1.00 94.75 93 LEU A CA 1
ATOM 748 C C . LEU A 1 93 ? 2.262 -1.546 4.165 1.00 94.75 93 LEU A C 1
ATOM 750 O O . LEU A 1 93 ? 2.917 -2.302 3.451 1.00 94.75 93 LEU A O 1
ATOM 754 N N . ARG A 1 94 ? 2.697 -1.172 5.374 1.00 87.25 94 ARG A N 1
ATOM 755 C CA . ARG A 1 94 ? 3.973 -1.583 5.980 1.00 87.25 94 ARG A CA 1
ATOM 756 C C . ARG A 1 94 ? 3.992 -3.061 6.360 1.00 87.25 94 ARG A C 1
ATOM 758 O O . ARG A 1 94 ? 5.005 -3.734 6.169 1.00 87.25 94 ARG A O 1
ATOM 765 N N . ILE A 1 95 ? 2.885 -3.555 6.904 1.00 89.75 95 ILE A N 1
ATOM 766 C CA . ILE A 1 95 ? 2.740 -4.940 7.349 1.00 89.75 95 ILE A CA 1
ATOM 767 C C . ILE A 1 95 ? 1.928 -5.714 6.313 1.00 89.75 95 ILE A C 1
ATOM 769 O O . ILE A 1 95 ? 0.839 -5.298 5.933 1.00 89.75 95 ILE A O 1
ATOM 773 N N . LEU A 1 96 ? 2.489 -6.828 5.844 1.00 92.06 96 LEU A N 1
ATOM 774 C CA . LEU A 1 96 ? 1.877 -7.688 4.831 1.00 92.06 96 LEU A CA 1
ATOM 775 C C . LEU A 1 96 ? 1.111 -8.853 5.479 1.00 92.06 96 LEU A C 1
ATOM 777 O O . LEU A 1 96 ? 1.598 -9.378 6.492 1.00 92.06 96 LEU A O 1
ATOM 781 N N . PRO A 1 97 ? -0.001 -9.324 4.878 1.00 92.88 97 PRO A N 1
ATOM 782 C CA . PRO A 1 97 ? -0.670 -10.578 5.237 1.00 92.88 97 PRO A CA 1
ATOM 783 C C . PRO A 1 97 ? 0.302 -11.747 5.371 1.00 92.88 97 PRO A C 1
ATOM 785 O O . PRO A 1 97 ? 1.327 -11.788 4.695 1.00 92.88 97 PRO A O 1
ATOM 788 N N . LYS A 1 98 ? 0.046 -12.673 6.302 1.00 89.94 98 LYS A N 1
ATOM 789 C CA . LYS A 1 98 ? 0.799 -13.943 6.373 1.00 89.94 98 LYS A CA 1
ATOM 790 C C . LYS A 1 98 ? 0.385 -14.904 5.262 1.00 89.94 98 LYS A C 1
ATOM 792 O O . LYS A 1 98 ? 1.193 -15.718 4.840 1.00 89.94 98 LYS A O 1
ATOM 797 N N . ASP A 1 99 ? -0.866 -14.800 4.845 1.00 91.75 99 ASP A N 1
ATOM 798 C CA . ASP A 1 99 ? -1.427 -15.589 3.770 1.00 91.75 99 ASP A CA 1
ATOM 799 C C . ASP A 1 99 ? -0.972 -15.039 2.411 1.00 91.75 99 ASP A C 1
ATOM 801 O O . ASP A 1 99 ? -1.205 -13.871 2.080 1.00 91.75 99 ASP A O 1
ATOM 805 N N . ILE A 1 100 ? -0.302 -15.903 1.651 1.00 93.31 100 ILE A N 1
ATOM 806 C CA . ILE A 1 100 ? 0.223 -15.607 0.323 1.00 93.31 100 ILE A CA 1
ATOM 807 C C . ILE A 1 100 ? -0.899 -15.379 -0.692 1.00 93.31 100 ILE A C 1
ATOM 809 O O . ILE A 1 100 ? -0.738 -14.526 -1.562 1.00 93.31 100 ILE A O 1
ATOM 813 N N . GLU A 1 101 ? -2.038 -16.067 -0.573 1.00 93.19 101 GLU A N 1
ATOM 814 C CA . GLU A 1 101 ? -3.147 -15.966 -1.530 1.00 93.19 101 GLU A CA 1
ATOM 815 C C . GLU A 1 101 ? -3.730 -14.554 -1.534 1.00 93.19 101 GLU A C 1
ATOM 817 O O . GLU A 1 101 ? -3.926 -13.945 -2.589 1.00 93.19 101 GLU A O 1
ATOM 822 N N . ASN A 1 102 ? -3.894 -13.987 -0.336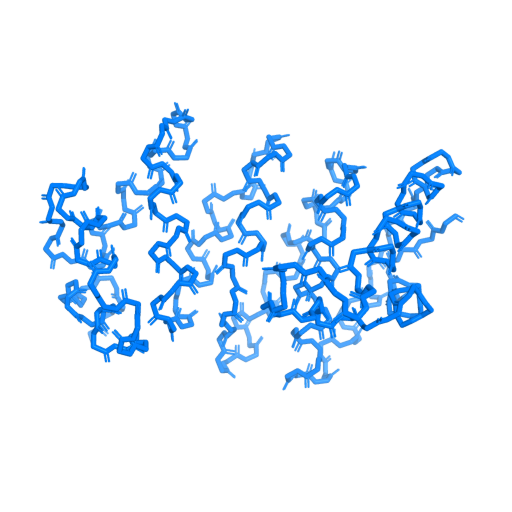 1.00 90.75 102 ASN A N 1
ATOM 823 C CA . ASN A 1 102 ? -4.308 -12.603 -0.148 1.00 90.75 102 ASN A CA 1
ATOM 824 C C . ASN A 1 102 ? -3.348 -11.597 -0.792 1.00 90.75 102 ASN A C 1
ATOM 826 O O . ASN A 1 102 ? -3.792 -10.557 -1.262 1.00 90.75 102 ASN A O 1
ATOM 830 N N . ILE A 1 103 ? -2.043 -11.866 -0.833 1.00 94.94 103 ILE A N 1
ATOM 831 C CA . ILE A 1 103 ? -1.092 -10.970 -1.503 1.00 94.94 103 ILE A CA 1
ATOM 832 C C . ILE A 1 103 ? -1.145 -11.190 -3.016 1.00 94.94 103 ILE A C 1
ATOM 834 O O . ILE A 1 103 ? -1.277 -10.226 -3.770 1.00 94.94 103 ILE A O 1
ATOM 838 N N . ASN A 1 104 ? -1.089 -12.452 -3.449 1.00 95.81 104 ASN A N 1
ATOM 839 C CA . ASN A 1 104 ? -1.072 -12.854 -4.853 1.00 95.81 104 ASN A CA 1
ATOM 840 C C . ASN A 1 104 ? -2.273 -12.281 -5.620 1.00 95.81 104 ASN A C 1
ATOM 842 O O . ASN A 1 104 ? -2.105 -11.712 -6.696 1.00 95.81 104 ASN A O 1
ATOM 846 N N . LYS A 1 105 ? -3.467 -12.324 -5.011 1.00 96.62 105 LYS A N 1
ATOM 847 C CA . LYS A 1 105 ? -4.709 -11.760 -5.561 1.00 96.62 105 LYS A CA 1
ATOM 848 C C . LYS A 1 105 ? -4.607 -10.272 -5.920 1.00 96.62 105 LYS A C 1
ATOM 850 O O . LYS A 1 105 ? -5.269 -9.828 -6.853 1.00 96.62 105 LYS A O 1
ATOM 855 N N . TYR A 1 106 ? -3.810 -9.494 -5.187 1.00 97.38 106 TYR A N 1
ATOM 856 C CA . TYR A 1 106 ? -3.721 -8.042 -5.363 1.00 97.38 106 TYR A CA 1
ATOM 857 C C . TYR A 1 106 ? -2.444 -7.566 -6.071 1.00 97.38 106 TYR A C 1
ATOM 859 O O . TYR A 1 106 ? -2.329 -6.369 -6.343 1.00 97.38 106 TYR A O 1
ATOM 867 N N . ILE A 1 107 ? -1.514 -8.462 -6.427 1.00 97.19 107 ILE A N 1
ATOM 868 C CA . ILE A 1 107 ? -0.391 -8.125 -7.320 1.00 97.19 107 ILE A CA 1
ATOM 869 C C . ILE A 1 107 ? -0.882 -7.449 -8.615 1.00 97.19 107 ILE A C 1
ATOM 871 O O . ILE A 1 107 ? -0.382 -6.357 -8.897 1.00 97.19 107 ILE A O 1
ATOM 875 N N . PRO A 1 108 ? -1.887 -7.984 -9.349 1.00 97.19 108 PRO A N 1
ATOM 876 C CA . PRO A 1 108 ? -2.387 -7.321 -10.554 1.00 97.19 108 PRO A CA 1
ATOM 877 C C . PRO A 1 108 ? -2.871 -5.889 -10.294 1.00 97.19 108 PRO A C 1
ATOM 879 O O . PRO A 1 108 ? -2.618 -4.994 -11.094 1.00 97.19 108 PRO A O 1
ATOM 882 N N . THR A 1 109 ? -3.520 -5.638 -9.152 1.00 97.75 109 THR A N 1
ATOM 883 C CA . THR A 1 109 ? -3.980 -4.294 -8.766 1.00 97.75 109 THR A CA 1
ATOM 884 C C . THR A 1 109 ? -2.811 -3.338 -8.544 1.00 97.75 109 THR A C 1
ATOM 886 O O . THR A 1 109 ? -2.858 -2.198 -9.000 1.00 97.75 109 THR A O 1
ATOM 889 N N . ILE A 1 110 ? -1.754 -3.787 -7.861 1.00 97.88 110 ILE A N 1
ATOM 890 C CA . ILE A 1 110 ? -0.557 -2.970 -7.618 1.00 97.88 110 ILE A CA 1
ATOM 891 C C . ILE A 1 110 ? 0.131 -2.643 -8.948 1.00 97.88 110 ILE A C 1
ATOM 893 O O . ILE A 1 110 ? 0.419 -1.477 -9.201 1.00 97.88 110 ILE A O 1
ATOM 897 N N . ILE A 1 111 ? 0.337 -3.647 -9.806 1.00 97.50 111 ILE A N 1
ATOM 898 C CA . ILE A 1 111 ? 0.946 -3.484 -11.134 1.00 97.50 111 ILE A CA 1
ATOM 899 C C . ILE A 1 111 ? 0.129 -2.517 -11.994 1.00 97.50 111 ILE A C 1
ATOM 901 O O . ILE A 1 111 ? 0.683 -1.558 -12.523 1.00 97.50 111 ILE A O 1
ATOM 905 N N . LYS A 1 112 ? -1.195 -2.701 -12.059 1.00 97.19 112 LYS A N 1
ATOM 906 C CA . LYS A 1 112 ? -2.100 -1.821 -12.809 1.00 97.19 112 LYS A CA 1
ATOM 907 C C . LYS A 1 112 ? -2.005 -0.368 -12.344 1.00 97.19 112 LYS A C 1
ATOM 909 O O . LYS A 1 112 ? -1.999 0.532 -13.171 1.00 97.19 112 LYS A O 1
ATOM 914 N N . LEU A 1 113 ? -1.937 -0.121 -11.036 1.00 98.00 113 LEU A N 1
ATOM 915 C CA . LEU A 1 113 ? -1.803 1.235 -10.493 1.00 98.00 113 LEU A CA 1
ATOM 916 C C . LEU A 1 113 ? -0.453 1.877 -10.841 1.00 98.00 113 LEU A C 1
ATOM 918 O O . LEU A 1 113 ? -0.409 3.075 -11.114 1.00 98.00 113 LEU A O 1
ATOM 922 N N . ILE A 1 114 ? 0.631 1.093 -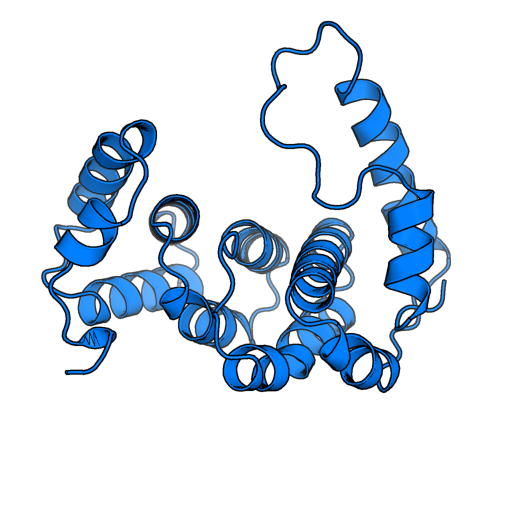10.842 1.00 96.88 114 ILE A N 1
ATOM 923 C CA . ILE A 1 114 ? 1.956 1.554 -11.277 1.00 96.88 114 ILE A CA 1
ATOM 924 C C . ILE A 1 114 ? 1.911 1.945 -12.759 1.00 96.88 114 ILE A C 1
ATOM 926 O O . ILE A 1 114 ? 2.280 3.068 -13.096 1.00 96.88 114 ILE A O 1
ATOM 930 N N . ASP A 1 115 ? 1.417 1.049 -13.615 1.00 96.19 115 ASP A N 1
ATOM 931 C CA . ASP A 1 115 ? 1.378 1.239 -15.069 1.00 96.19 115 ASP A CA 1
ATOM 932 C C . ASP A 1 115 ? 0.421 2.358 -15.501 1.00 96.19 115 ASP A C 1
ATOM 934 O O . ASP A 1 115 ? 0.714 3.111 -16.425 1.00 96.19 115 ASP A O 1
ATOM 938 N N . LYS A 1 116 ? -0.706 2.515 -14.799 1.00 96.19 116 LYS A N 1
ATOM 939 C CA . LYS A 1 116 ? -1.699 3.555 -15.087 1.00 96.19 116 LYS A CA 1
ATOM 940 C C . LYS A 1 116 ? -1.195 4.957 -14.741 1.00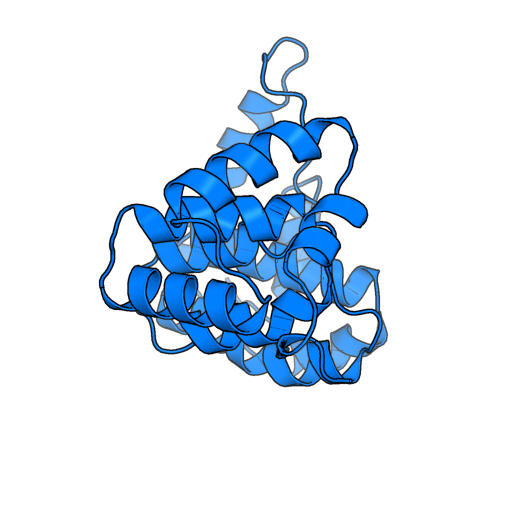 96.19 116 LYS A C 1
ATOM 942 O O . LYS A 1 116 ? -1.462 5.892 -15.485 1.00 96.19 116 LYS A O 1
ATOM 947 N N . ILE A 1 117 ? -0.532 5.124 -13.593 1.00 96.00 117 ILE A N 1
ATOM 948 C CA . ILE A 1 117 ? -0.196 6.459 -13.067 1.00 96.00 117 ILE A CA 1
ATOM 949 C C . ILE A 1 117 ? 1.197 6.912 -13.507 1.00 96.00 117 ILE A C 1
ATOM 951 O O . ILE A 1 117 ? 1.397 8.105 -13.715 1.00 96.00 117 ILE A O 1
ATOM 955 N N . ARG A 1 118 ? 2.164 5.988 -13.599 1.00 92.00 118 ARG A N 1
ATOM 956 C CA . ARG A 1 118 ? 3.561 6.229 -14.028 1.00 92.00 118 ARG A CA 1
ATOM 957 C C . ARG A 1 118 ? 4.297 7.377 -13.325 1.00 92.00 118 ARG A C 1
ATOM 959 O O . ARG A 1 118 ? 5.359 7.822 -13.744 1.00 92.00 118 ARG A O 1
ATOM 966 N N . ASP A 1 119 ? 3.774 7.828 -12.191 1.00 93.38 119 ASP A N 1
ATOM 967 C CA . ASP A 1 119 ? 4.435 8.790 -11.326 1.00 93.38 119 ASP A CA 1
ATOM 968 C C . ASP A 1 119 ? 5.599 8.117 -10.594 1.00 93.38 119 ASP A C 1
ATOM 970 O O . ASP A 1 119 ? 5.466 7.020 -10.043 1.00 93.38 119 ASP A O 1
ATOM 974 N N . ARG A 1 120 ? 6.737 8.809 -10.524 1.00 91.25 120 ARG A N 1
ATOM 975 C CA . ARG A 1 120 ? 7.953 8.331 -9.857 1.00 91.25 120 ARG A CA 1
ATOM 976 C C . ARG A 1 120 ? 7.707 7.780 -8.451 1.00 91.25 120 ARG A C 1
ATOM 978 O O . ARG A 1 120 ? 8.292 6.763 -8.070 1.00 91.25 120 ARG A O 1
ATOM 985 N N . GLU A 1 121 ? 6.922 8.478 -7.633 1.00 90.88 121 GLU A N 1
ATOM 986 C CA . GLU A 1 121 ? 6.666 8.058 -6.258 1.00 90.88 121 GLU A CA 1
ATOM 987 C C . GLU A 1 121 ? 5.761 6.829 -6.220 1.00 90.88 121 GLU A C 1
ATOM 989 O O . GLU A 1 121 ? 5.985 5.926 -5.410 1.00 90.88 121 GLU A O 1
ATOM 994 N N . VAL A 1 122 ? 4.778 6.759 -7.116 1.00 95.06 122 VAL A N 1
ATOM 995 C CA . VAL A 1 122 ? 3.913 5.583 -7.253 1.00 95.06 122 VAL A CA 1
ATOM 996 C C . VAL A 1 122 ? 4.728 4.362 -7.668 1.00 95.06 122 VAL A C 1
ATOM 998 O O . VAL A 1 122 ? 4.637 3.335 -6.992 1.00 95.06 122 VAL A O 1
ATOM 1001 N N . ILE A 1 123 ? 5.577 4.485 -8.696 1.00 94.75 123 ILE A N 1
ATOM 1002 C CA . ILE A 1 123 ? 6.438 3.392 -9.162 1.00 94.75 123 ILE A CA 1
ATOM 1003 C C . ILE A 1 123 ? 7.342 2.920 -8.022 1.00 94.75 123 ILE A C 1
ATOM 1005 O O . ILE A 1 123 ? 7.301 1.750 -7.649 1.00 94.75 123 ILE A O 1
ATOM 1009 N N . TYR A 1 124 ? 8.102 3.820 -7.395 1.00 92.12 124 TYR A N 1
ATOM 1010 C CA . TYR A 1 124 ? 9.035 3.428 -6.338 1.00 92.12 124 TYR A CA 1
ATOM 1011 C C . TYR A 1 124 ? 8.343 2.739 -5.157 1.00 92.12 124 TYR A C 1
ATOM 1013 O O . TYR A 1 124 ? 8.805 1.699 -4.683 1.00 92.12 124 TYR A O 1
ATOM 1021 N N . HIS A 1 125 ? 7.237 3.301 -4.656 1.00 92.69 125 HIS A N 1
ATOM 1022 C CA . HIS A 1 125 ? 6.558 2.727 -3.497 1.00 92.69 125 HIS A CA 1
ATOM 1023 C C . HIS A 1 125 ? 5.814 1.435 -3.834 1.00 92.69 125 HIS A C 1
ATOM 1025 O O . HIS A 1 125 ? 5.765 0.541 -2.986 1.00 92.69 125 HIS A O 1
ATOM 1031 N N . GLY A 1 126 ? 5.310 1.304 -5.062 1.00 94.88 126 GLY A N 1
ATOM 1032 C CA . GLY A 1 126 ? 4.731 0.069 -5.582 1.00 94.88 126 GLY A CA 1
ATOM 1033 C C . GLY A 1 126 ? 5.775 -1.040 -5.717 1.00 94.88 126 GLY A C 1
ATOM 1034 O O . GLY A 1 126 ? 5.593 -2.124 -5.165 1.00 94.88 126 GLY A O 1
ATOM 1035 N N . VAL A 1 127 ? 6.926 -0.746 -6.330 1.00 94.38 127 VAL A N 1
ATOM 1036 C CA . VAL A 1 127 ? 8.073 -1.668 -6.421 1.00 94.38 127 VAL A CA 1
ATOM 1037 C C . VAL A 1 127 ? 8.554 -2.069 -5.021 1.00 94.38 127 VAL A C 1
ATOM 1039 O O . VAL A 1 127 ? 8.721 -3.253 -4.742 1.00 94.38 127 VAL A O 1
ATOM 1042 N N . CYS A 1 128 ? 8.682 -1.123 -4.084 1.00 91.81 128 CYS A N 1
ATOM 1043 C CA . CYS A 1 128 ? 9.034 -1.421 -2.690 1.00 91.81 128 CYS A CA 1
ATOM 1044 C C . CYS A 1 128 ? 8.005 -2.320 -1.979 1.00 91.81 128 CYS A C 1
ATOM 1046 O O . CYS A 1 128 ? 8.363 -3.093 -1.085 1.00 91.81 128 CYS A O 1
ATOM 1048 N N . LEU A 1 129 ? 6.715 -2.191 -2.302 1.00 94.31 129 LEU A N 1
ATOM 1049 C CA . LEU A 1 129 ? 5.661 -3.051 -1.763 1.00 94.31 129 LEU A CA 1
ATOM 1050 C C . LEU A 1 129 ? 5.796 -4.479 -2.308 1.00 94.31 129 LEU A C 1
ATOM 1052 O O . LEU A 1 129 ? 5.791 -5.427 -1.521 1.00 94.31 129 LEU A O 1
ATOM 1056 N N . LEU A 1 130 ? 5.994 -4.620 -3.620 1.00 95.69 130 LEU A N 1
ATOM 1057 C CA . LEU A 1 130 ? 6.197 -5.906 -4.292 1.00 95.69 130 LEU A CA 1
ATOM 1058 C C . LEU A 1 130 ? 7.491 -6.597 -3.843 1.00 95.69 130 LEU A C 1
ATOM 1060 O O . LEU A 1 130 ? 7.480 -7.791 -3.557 1.00 95.69 130 LEU A O 1
ATOM 1064 N N . TYR A 1 131 ? 8.582 -5.851 -3.671 1.00 93.62 131 TYR A N 1
ATOM 1065 C CA . TYR A 1 131 ? 9.847 -6.382 -3.161 1.00 93.62 131 TYR A CA 1
ATOM 1066 C C . TYR A 1 131 ? 9.682 -7.015 -1.780 1.00 93.62 131 TYR A C 1
ATOM 1068 O O . TYR A 1 131 ? 10.140 -8.128 -1.530 1.00 93.62 131 TYR A O 1
ATOM 1076 N N . ARG A 1 132 ? 8.956 -6.346 -0.877 1.00 91.38 132 ARG A N 1
ATOM 1077 C CA . ARG A 1 132 ? 8.645 -6.912 0.442 1.00 91.38 132 ARG A CA 1
ATOM 1078 C C . ARG A 1 132 ? 7.758 -8.143 0.362 1.00 91.38 132 ARG A C 1
ATOM 1080 O O . ARG A 1 132 ? 7.950 -9.060 1.157 1.00 91.38 132 ARG A O 1
ATOM 1087 N N . ALA A 1 133 ? 6.795 -8.149 -0.557 1.00 93.62 133 ALA A N 1
ATOM 1088 C CA . ALA A 1 133 ? 5.944 -9.306 -0.792 1.00 93.62 133 ALA A CA 1
ATOM 1089 C C . ALA A 1 133 ? 6.778 -10.516 -1.221 1.00 93.62 133 ALA A C 1
ATOM 1091 O O . ALA A 1 133 ? 6.663 -11.561 -0.590 1.00 93.62 133 ALA A O 1
ATOM 1092 N N . VAL A 1 134 ? 7.690 -10.350 -2.183 1.00 93.62 134 VAL A N 1
ATOM 1093 C CA . VAL A 1 134 ? 8.604 -11.413 -2.634 1.00 93.62 134 VAL A CA 1
ATOM 1094 C C . VAL A 1 134 ? 9.581 -11.823 -1.540 1.00 93.62 134 VAL A C 1
ATOM 1096 O O . VAL A 1 134 ? 9.762 -13.009 -1.297 1.00 93.62 134 VAL A O 1
ATOM 1099 N N . LYS A 1 135 ? 10.177 -10.874 -0.812 1.00 91.00 135 LYS A N 1
ATOM 1100 C CA . LYS A 1 135 ? 11.095 -11.198 0.290 1.00 91.00 135 LYS A CA 1
ATOM 1101 C C . LYS A 1 135 ? 10.413 -12.027 1.382 1.00 91.00 135 LYS A C 1
ATOM 1103 O O . LYS A 1 135 ? 11.050 -12.877 1.994 1.00 91.00 135 LYS A O 1
ATOM 1108 N N . LYS A 1 136 ? 9.127 -11.772 1.636 1.00 91.44 136 LYS A N 1
ATOM 1109 C CA . LYS A 1 136 ? 8.324 -12.541 2.592 1.00 91.44 136 LYS A CA 1
ATOM 1110 C C . LYS A 1 136 ? 7.832 -13.872 2.008 1.00 91.44 136 LYS A C 1
ATOM 1112 O O . LYS A 1 136 ? 7.768 -14.859 2.732 1.00 91.44 136 LYS A O 1
ATOM 1117 N N . HIS A 1 137 ? 7.490 -13.889 0.722 1.00 94.38 137 HIS A N 1
ATOM 1118 C CA . HIS A 1 137 ? 6.940 -15.031 -0.005 1.00 94.38 137 HIS A CA 1
ATOM 1119 C C . HIS A 1 137 ? 7.623 -15.156 -1.382 1.00 94.38 137 HIS A C 1
ATOM 1121 O O . HIS A 1 137 ? 7.088 -14.655 -2.376 1.00 94.38 137 HIS A O 1
ATOM 1127 N N . PRO A 1 138 ? 8.793 -15.822 -1.468 1.00 93.56 138 PRO A N 1
ATOM 1128 C CA . PRO A 1 138 ? 9.605 -15.860 -2.692 1.00 93.56 138 PRO A CA 1
ATOM 1129 C C . PRO A 1 138 ? 8.875 -16.382 -3.934 1.00 93.56 138 PRO A C 1
ATOM 1131 O O . PRO A 1 138 ? 9.146 -15.924 -5.041 1.00 93.56 138 PRO A O 1
ATOM 1134 N N . ASN A 1 139 ? 7.890 -17.264 -3.749 1.00 92.50 139 ASN A N 1
ATOM 1135 C CA . ASN A 1 139 ? 7.077 -17.844 -4.823 1.00 92.50 139 ASN A CA 1
ATOM 1136 C C . ASN A 1 139 ? 6.286 -16.792 -5.623 1.00 92.50 139 ASN A C 1
ATOM 1138 O O . ASN A 1 139 ? 5.926 -17.039 -6.768 1.00 92.50 139 ASN A O 1
ATOM 1142 N N . LEU A 1 140 ? 6.050 -15.600 -5.059 1.00 94.00 140 LEU A N 1
ATOM 1143 C CA . LEU A 1 140 ? 5.390 -14.496 -5.764 1.00 94.00 140 LEU A CA 1
ATOM 1144 C C . LEU A 1 140 ? 6.247 -13.899 -6.890 1.00 94.00 140 LEU A C 1
ATOM 1146 O O . LEU A 1 140 ? 5.726 -13.143 -7.709 1.00 94.00 140 LEU A O 1
ATOM 1150 N N . LYS A 1 141 ? 7.550 -14.214 -6.943 1.00 93.38 141 LYS A N 1
ATOM 1151 C CA . LYS A 1 141 ? 8.453 -13.710 -7.985 1.00 93.38 141 LYS A CA 1
ATOM 1152 C C . LYS A 1 141 ? 7.981 -14.113 -9.382 1.00 93.38 141 LYS A C 1
ATOM 1154 O O . LYS A 1 141 ? 7.986 -13.272 -10.275 1.00 93.38 141 LYS A O 1
ATOM 1159 N N . GLU A 1 142 ? 7.533 -15.355 -9.556 1.00 92.75 142 GLU A N 1
ATOM 1160 C CA . GLU A 1 142 ? 7.053 -15.843 -10.854 1.00 92.75 142 GLU A CA 1
ATOM 1161 C C . GLU A 1 142 ? 5.742 -15.164 -11.268 1.00 92.75 142 GLU A C 1
ATOM 1163 O O . GLU A 1 142 ? 5.600 -14.768 -12.422 1.00 92.75 142 GLU A O 1
ATOM 1168 N N . THR A 1 143 ? 4.834 -14.900 -10.318 1.00 94.25 143 THR A N 1
ATOM 1169 C CA . THR A 1 143 ? 3.639 -14.086 -10.591 1.00 94.25 143 THR A CA 1
ATOM 1170 C C . THR A 1 143 ? 4.028 -12.703 -11.105 1.00 94.25 143 THR A C 1
ATOM 1172 O O . THR A 1 143 ? 3.465 -12.238 -12.089 1.00 94.25 143 THR A O 1
ATOM 1175 N N . ILE A 1 144 ? 4.991 -12.035 -10.467 1.00 93.94 144 ILE A N 1
ATOM 1176 C CA . ILE A 1 144 ? 5.405 -10.678 -10.853 1.00 93.94 144 ILE A CA 1
ATOM 1177 C C . ILE A 1 144 ? 6.044 -10.657 -12.247 1.00 93.94 144 ILE A C 1
ATOM 1179 O O . ILE A 1 144 ? 5.726 -9.768 -13.029 1.00 93.94 144 ILE A O 1
ATOM 1183 N N . LYS A 1 145 ? 6.869 -11.654 -12.587 1.00 93.69 145 LYS A N 1
ATOM 1184 C CA . LYS A 1 145 ? 7.508 -11.769 -13.910 1.00 93.69 145 LYS A CA 1
ATOM 1185 C C . LYS A 1 145 ? 6.541 -11.950 -15.077 1.00 93.69 145 LYS A C 1
ATOM 1187 O O . LYS A 1 145 ? 6.915 -11.707 -16.217 1.00 93.69 145 LYS A O 1
ATOM 1192 N N . SER A 1 146 ? 5.311 -12.387 -14.808 1.00 94.31 146 SER A N 1
ATOM 1193 C CA . SER A 1 146 ? 4.276 -12.500 -15.843 1.00 94.31 146 SER A CA 1
ATOM 1194 C C . SER A 1 146 ? 3.742 -11.143 -16.327 1.00 94.31 146 SER A C 1
ATOM 1196 O O . SER A 1 146 ? 3.006 -11.093 -17.310 1.00 94.31 146 SER A O 1
ATOM 1198 N N . TYR A 1 147 ? 4.112 -10.046 -15.658 1.00 96.31 147 TYR A N 1
ATOM 1199 C CA . TYR A 1 147 ? 3.733 -8.687 -16.026 1.00 96.31 147 TYR A CA 1
ATOM 1200 C C . TYR A 1 147 ? 4.891 -7.956 -16.697 1.00 96.31 147 TYR A C 1
ATOM 1202 O O . TYR A 1 147 ? 6.059 -8.226 -16.427 1.00 96.31 147 TYR A O 1
ATOM 1210 N N . ASN A 1 148 ? 4.553 -6.972 -17.526 1.00 94.12 148 ASN A N 1
ATOM 1211 C CA . ASN A 1 148 ? 5.524 -6.088 -18.149 1.00 94.12 148 ASN A CA 1
ATOM 1212 C C . ASN A 1 148 ? 4.984 -4.655 -18.173 1.00 94.12 148 ASN A C 1
ATOM 1214 O O . ASN A 1 148 ? 3.897 -4.409 -18.693 1.00 94.12 148 ASN A O 1
ATOM 1218 N N . ILE A 1 149 ? 5.752 -3.727 -17.613 1.00 94.94 149 ILE A N 1
ATOM 1219 C CA . ILE A 1 149 ? 5.534 -2.283 -17.668 1.00 94.94 149 ILE A CA 1
ATOM 1220 C C . ILE A 1 149 ? 6.698 -1.696 -18.456 1.00 94.94 149 ILE A C 1
ATOM 1222 O O . ILE A 1 149 ? 7.846 -1.841 -18.051 1.00 94.94 149 ILE A O 1
ATOM 1226 N N . THR A 1 150 ? 6.423 -1.003 -19.554 1.00 94.38 150 THR A N 1
ATOM 1227 C CA . THR A 1 150 ? 7.461 -0.294 -20.311 1.00 94.38 150 THR A CA 1
ATOM 1228 C C . THR A 1 150 ? 7.413 1.186 -19.965 1.00 94.38 150 THR A C 1
ATOM 1230 O O . THR A 1 150 ? 6.415 1.862 -20.246 1.00 94.38 150 THR A O 1
ATOM 1233 N N . LEU A 1 151 ? 8.483 1.669 -19.336 1.00 92.06 151 LEU A N 1
ATOM 1234 C CA . LEU A 1 151 ? 8.698 3.086 -19.087 1.00 92.06 151 LEU A CA 1
ATOM 1235 C C . LEU A 1 151 ? 9.332 3.736 -20.315 1.00 92.06 151 LEU A C 1
ATOM 1237 O O . LEU A 1 151 ? 10.048 3.103 -21.084 1.00 92.06 151 LEU A O 1
ATOM 1241 N N . THR A 1 152 ? 9.047 5.015 -20.499 1.00 93.12 152 THR A N 1
ATOM 1242 C CA . THR A 1 152 ? 9.812 5.872 -21.403 1.00 93.12 152 THR A CA 1
ATOM 1243 C C . THR A 1 152 ? 11.150 6.249 -20.769 1.00 93.12 152 THR A C 1
ATOM 1245 O O . THR A 1 152 ? 11.291 6.251 -19.543 1.00 93.12 152 THR A O 1
ATOM 1248 N N . GLU A 1 153 ? 12.110 6.666 -21.593 1.00 88.88 153 GLU A N 1
ATOM 1249 C CA . GLU A 1 153 ? 13.423 7.127 -21.127 1.00 88.88 153 GLU A CA 1
ATOM 1250 C C . GLU A 1 153 ? 13.308 8.256 -20.080 1.00 88.88 153 GLU A C 1
ATOM 1252 O O . GLU A 1 153 ? 13.995 8.245 -19.059 1.00 88.88 153 GLU A O 1
ATOM 1257 N N . ASP A 1 154 ? 12.391 9.212 -20.278 1.00 91.38 154 ASP A N 1
ATOM 1258 C CA . ASP A 1 154 ? 12.150 10.308 -19.328 1.00 91.38 154 ASP A CA 1
ATOM 1259 C C . ASP A 1 154 ? 11.574 9.810 -17.988 1.00 91.38 154 ASP A C 1
ATOM 1261 O O . ASP A 1 154 ? 12.015 10.242 -16.919 1.00 91.38 154 ASP A O 1
ATOM 1265 N N . GLU A 1 155 ? 10.630 8.864 -18.015 1.00 91.56 155 GLU A N 1
ATOM 1266 C CA . GLU A 1 155 ? 10.086 8.231 -16.805 1.00 91.56 155 GLU A CA 1
ATOM 1267 C C . GLU A 1 155 ? 11.170 7.443 -16.055 1.00 91.56 155 GLU A C 1
ATOM 1269 O O . GLU A 1 155 ? 11.299 7.580 -14.832 1.00 91.56 155 GLU A O 1
ATOM 1274 N N . GLY A 1 156 ? 11.991 6.681 -16.785 1.00 89.12 156 GLY A N 1
ATOM 1275 C CA . GLY A 1 156 ? 13.149 5.964 -16.258 1.00 89.12 156 GLY A CA 1
ATOM 1276 C C . GLY A 1 156 ? 14.144 6.911 -15.588 1.00 89.12 156 GLY A C 1
ATOM 1277 O O . GLY A 1 156 ? 14.456 6.755 -14.406 1.00 89.12 156 GLY A O 1
ATOM 1278 N N . HIS A 1 157 ? 14.572 7.968 -16.282 1.00 88.19 157 HIS A N 1
ATOM 1279 C CA . HIS A 1 157 ? 15.487 8.972 -15.737 1.00 88.19 157 HIS A CA 1
ATOM 1280 C C . HIS A 1 157 ? 14.927 9.679 -14.498 1.00 88.19 157 HIS A C 1
ATOM 1282 O O . HIS A 1 157 ? 15.636 9.840 -13.498 1.00 88.19 157 HIS A O 1
ATOM 1288 N N . LYS A 1 158 ? 13.650 10.082 -14.512 1.00 87.44 158 LYS A N 1
ATOM 1289 C CA . LYS A 1 158 ? 12.994 10.684 -13.340 1.00 87.44 158 LYS A CA 1
ATOM 1290 C C . LYS A 1 158 ? 12.972 9.727 -12.155 1.00 87.44 158 LYS A C 1
ATOM 1292 O O . LYS A 1 158 ? 13.166 10.178 -11.021 1.00 87.44 158 LYS A O 1
ATOM 1297 N N . LEU A 1 159 ? 12.742 8.438 -12.401 1.00 87.00 159 LEU A N 1
ATOM 1298 C CA . LEU A 1 159 ? 12.739 7.402 -11.376 1.00 87.00 159 LEU A CA 1
ATOM 1299 C C . LEU A 1 159 ? 14.111 7.212 -10.739 1.00 87.00 159 LEU A C 1
ATOM 1301 O O . LEU A 1 159 ? 14.209 7.235 -9.511 1.00 87.00 159 LEU A O 1
ATOM 1305 N N . LEU A 1 160 ? 15.157 7.100 -11.552 1.00 83.94 160 LEU A N 1
ATOM 1306 C CA . LEU A 1 160 ? 16.518 6.867 -11.071 1.00 83.94 160 LEU A CA 1
ATOM 1307 C C . LEU A 1 160 ? 17.080 8.066 -10.295 1.00 83.94 160 LEU A C 1
ATOM 1309 O O . LEU A 1 160 ? 17.638 7.876 -9.216 1.00 83.94 160 LEU A O 1
ATOM 1313 N N . ARG A 1 161 ? 16.786 9.306 -10.718 1.00 81.19 161 ARG A N 1
ATOM 1314 C CA . ARG A 1 161 ? 17.167 10.532 -9.977 1.00 81.19 161 ARG A CA 1
ATOM 1315 C C . ARG A 1 161 ? 16.659 10.584 -8.532 1.00 81.19 161 ARG A C 1
ATOM 1317 O O . ARG A 1 161 ? 17.147 11.372 -7.723 1.00 81.19 161 ARG A O 1
ATOM 1324 N N . ARG A 1 162 ? 15.652 9.779 -8.176 1.00 76.38 162 ARG A N 1
ATOM 1325 C CA . ARG A 1 162 ? 15.202 9.638 -6.785 1.00 76.38 162 ARG A CA 1
ATOM 1326 C C . ARG A 1 162 ? 16.317 9.122 -5.876 1.00 76.38 162 ARG A C 1
ATOM 1328 O O . ARG A 1 162 ? 16.404 9.557 -4.728 1.00 76.38 162 ARG A O 1
ATOM 1335 N N . PHE A 1 163 ? 17.130 8.193 -6.367 1.00 70.81 163 PHE A N 1
ATOM 1336 C CA . PHE A 1 163 ? 18.175 7.547 -5.581 1.00 70.81 163 PHE A CA 1
ATOM 1337 C C . PHE A 1 163 ? 19.342 8.495 -5.310 1.00 70.81 163 PHE A C 1
ATOM 1339 O O . PHE A 1 163 ? 19.804 8.538 -4.174 1.00 70.81 163 PHE A O 1
ATOM 1346 N N . ASP A 1 164 ? 19.673 9.383 -6.252 1.00 64.50 164 ASP A N 1
ATOM 1347 C CA . ASP A 1 164 ? 20.639 10.473 -6.035 1.00 64.50 164 ASP A CA 1
ATOM 1348 C C . ASP A 1 164 ? 20.232 11.388 -4.868 1.00 64.50 164 ASP A C 1
ATOM 1350 O O . ASP A 1 164 ? 21.064 11.921 -4.131 1.00 64.50 164 ASP A O 1
ATOM 1354 N N . ILE A 1 165 ? 18.922 11.601 -4.696 1.00 62.16 165 ILE A N 1
ATOM 1355 C CA . ILE A 1 165 ? 18.375 12.355 -3.565 1.00 62.16 165 ILE A CA 1
ATOM 1356 C C . ILE A 1 165 ? 18.419 11.481 -2.309 1.00 62.16 165 ILE A C 1
ATOM 1358 O O . ILE A 1 165 ? 18.832 11.948 -1.257 1.00 62.16 165 ILE A O 1
ATOM 1362 N N . GLN A 1 166 ? 18.054 10.206 -2.384 1.00 59.06 166 GLN A N 1
ATOM 1363 C CA . GLN A 1 166 ? 18.040 9.314 -1.223 1.00 59.06 166 GLN A CA 1
ATOM 1364 C C . GLN A 1 166 ? 19.438 9.091 -0.615 1.00 59.06 166 GLN A C 1
ATOM 1366 O O . GLN A 1 166 ? 19.571 9.118 0.610 1.00 59.06 166 GLN A O 1
ATOM 1371 N N . GLU A 1 167 ? 20.482 8.968 -1.438 1.00 52.28 167 GLU A N 1
ATOM 1372 C CA . GLU A 1 167 ? 21.881 8.870 -0.999 1.00 52.28 167 GLU A CA 1
ATOM 1373 C C . GLU A 1 167 ? 22.358 10.139 -0.281 1.00 52.28 167 GLU A C 1
ATOM 1375 O O . GLU A 1 167 ? 22.964 10.062 0.791 1.00 52.28 167 GLU A O 1
ATOM 1380 N N . LYS A 1 168 ? 21.994 11.328 -0.786 1.00 47.97 168 LYS A N 1
ATOM 1381 C CA . LYS A 1 168 ? 22.312 12.611 -0.129 1.00 47.97 168 LYS A CA 1
ATOM 1382 C C . LYS A 1 168 ? 21.709 12.711 1.278 1.00 47.97 168 LYS A C 1
ATOM 1384 O O . LYS A 1 168 ? 22.320 13.291 2.178 1.00 47.97 168 LYS A O 1
ATOM 1389 N N . TRP A 1 169 ? 20.540 12.107 1.494 1.00 44.69 169 TRP A N 1
ATOM 1390 C CA . TRP A 1 169 ? 19.812 12.141 2.769 1.00 44.69 169 TRP A CA 1
ATOM 1391 C C . TRP A 1 169 ? 20.221 11.014 3.733 1.00 44.69 169 TRP A C 1
ATOM 1393 O O . TRP A 1 169 ? 19.896 11.080 4.920 1.00 44.69 169 TRP A O 1
ATOM 1403 N N . ALA A 1 170 ? 20.970 10.014 3.253 1.00 45.50 170 ALA A N 1
ATOM 1404 C CA . ALA A 1 170 ? 21.568 8.946 4.055 1.00 45.50 170 ALA A CA 1
ATOM 1405 C C . ALA A 1 170 ? 22.940 9.323 4.663 1.00 45.50 170 ALA A C 1
ATOM 1407 O O . ALA A 1 170 ? 23.518 8.537 5.418 1.00 45.50 170 ALA A O 1
ATOM 1408 N N . THR A 1 171 ? 23.461 10.526 4.385 1.00 44.09 171 THR A N 1
ATOM 1409 C CA . THR A 1 171 ? 24.723 11.021 4.958 1.00 44.09 171 THR A CA 1
ATOM 1410 C C . THR A 1 171 ? 24.662 11.088 6.491 1.00 44.09 171 THR A C 1
ATOM 1412 O O . THR A 1 171 ? 23.635 11.402 7.097 1.00 44.09 171 THR A O 1
ATOM 1415 N N . LYS A 1 172 ? 25.792 10.758 7.136 1.00 43.50 172 LYS A N 1
ATOM 1416 C CA . LYS A 1 172 ? 25.955 10.380 8.560 1.00 43.50 172 LYS A CA 1
ATOM 1417 C C . LYS A 1 172 ? 25.278 11.307 9.596 1.00 43.50 172 LYS A C 1
ATOM 1419 O O . LYS A 1 172 ? 25.009 10.844 10.708 1.00 43.50 172 LYS A O 1
ATOM 1424 N N . ASN A 1 173 ? 24.953 12.548 9.219 1.00 44.12 173 ASN A N 1
ATOM 1425 C CA . ASN A 1 173 ? 24.473 13.631 10.084 1.00 44.12 173 ASN A CA 1
ATOM 1426 C C . ASN A 1 173 ? 23.014 14.085 9.838 1.00 44.12 173 ASN A C 1
ATOM 1428 O O . ASN A 1 173 ? 22.574 15.045 10.471 1.00 44.12 173 ASN A O 1
ATOM 1432 N N . HIS A 1 174 ? 22.232 13.440 8.961 1.00 45.72 174 HIS A N 1
ATOM 1433 C CA . HIS A 1 174 ? 20.859 13.894 8.685 1.00 45.72 174 HIS A CA 1
ATOM 1434 C C . HIS A 1 174 ? 19.835 13.392 9.731 1.00 45.72 174 HIS A C 1
ATOM 1436 O O . HIS A 1 174 ? 19.769 12.202 10.047 1.00 45.72 174 HIS A O 1
ATOM 1442 N N . ARG A 1 175 ? 18.979 14.295 10.249 1.00 38.78 175 ARG A N 1
ATOM 1443 C CA . ARG A 1 175 ? 17.976 14.074 11.330 1.00 38.78 175 ARG A CA 1
ATOM 1444 C C . ARG A 1 175 ? 16.832 13.091 10.989 1.00 38.78 175 ARG A C 1
ATOM 1446 O O . ARG A 1 175 ? 15.890 12.949 11.762 1.00 38.78 175 ARG A O 1
ATOM 1453 N N . GLY A 1 176 ? 16.908 12.397 9.853 1.00 38.03 176 GLY A N 1
ATOM 1454 C CA . GLY A 1 176 ? 15.871 11.513 9.310 1.00 38.03 176 GLY A CA 1
ATOM 1455 C C . GLY A 1 176 ? 16.171 10.013 9.399 1.00 38.03 176 GLY A C 1
ATOM 1456 O O . GLY A 1 176 ? 15.600 9.263 8.616 1.00 38.03 176 GLY A O 1
ATOM 1457 N N . LYS A 1 177 ? 17.048 9.556 10.311 1.00 37.69 177 LYS A N 1
ATOM 1458 C CA . LYS A 1 177 ? 17.424 8.134 10.515 1.00 37.69 177 LYS A CA 1
ATOM 1459 C C . LYS A 1 177 ? 16.277 7.242 11.025 1.00 37.69 177 LYS A C 1
ATOM 1461 O O . LYS A 1 177 ? 16.418 6.526 12.012 1.00 37.69 177 LYS A O 1
ATOM 1466 N N . THR A 1 178 ? 15.129 7.235 10.362 1.00 35.69 178 THR A N 1
ATOM 1467 C CA . THR A 1 178 ? 14.110 6.214 10.594 1.00 35.69 178 THR A CA 1
ATOM 1468 C C . THR A 1 178 ? 13.650 5.624 9.273 1.00 35.69 178 THR A C 1
ATOM 1470 O O . THR A 1 178 ? 12.882 6.224 8.531 1.00 35.69 178 THR A O 1
ATOM 1473 N N . LYS A 1 179 ? 14.095 4.376 9.083 1.00 42.84 179 LYS A N 1
ATOM 1474 C CA . LYS A 1 179 ? 13.719 3.400 8.056 1.00 42.84 179 LYS A CA 1
ATOM 1475 C C . LYS A 1 179 ? 14.485 3.567 6.741 1.00 42.84 179 LYS A C 1
ATOM 1477 O O . LYS A 1 179 ? 14.073 4.375 5.912 1.00 42.84 179 LYS A O 1
ATOM 1482 N N . PRO A 1 180 ? 15.557 2.779 6.510 1.00 40.25 180 PRO A N 1
ATOM 1483 C CA . PRO A 1 180 ? 15.980 2.531 5.138 1.00 40.25 180 PRO A CA 1
ATOM 1484 C C . PRO A 1 180 ? 14.739 2.150 4.326 1.00 40.25 180 PRO A C 1
ATOM 1486 O O . PRO A 1 180 ? 13.890 1.381 4.797 1.00 40.25 180 PRO A O 1
ATOM 1489 N N . GLY A 1 181 ? 14.613 2.713 3.122 1.00 50.47 181 GLY A N 1
ATOM 1490 C CA . GLY A 1 181 ? 13.773 2.094 2.107 1.00 50.47 181 GLY A CA 1
ATOM 1491 C C . GLY A 1 181 ? 14.098 0.601 2.089 1.00 50.47 181 GLY A C 1
ATOM 1492 O O . GLY A 1 181 ? 15.239 0.203 2.310 1.00 50.47 181 GLY A O 1
ATOM 1493 N N . TYR A 1 182 ? 13.088 -0.251 1.937 1.00 58.97 182 TYR A N 1
ATOM 1494 C CA . TYR A 1 182 ? 13.297 -1.701 2.015 1.00 58.97 182 TYR A CA 1
ATOM 1495 C C . TYR A 1 182 ? 14.325 -2.213 0.995 1.00 58.97 182 TYR A C 1
ATOM 1497 O O . TYR A 1 182 ? 14.903 -3.278 1.196 1.00 58.97 182 TYR A O 1
ATOM 1505 N N . ILE A 1 183 ? 14.551 -1.425 -0.052 1.00 69.38 183 ILE A N 1
ATOM 1506 C CA . ILE A 1 183 ? 15.591 -1.556 -1.056 1.00 69.38 183 ILE A CA 1
ATOM 1507 C C . ILE A 1 183 ? 16.697 -0.543 -0.710 1.00 69.38 183 ILE A C 1
ATOM 1509 O O . ILE A 1 183 ? 16.402 0.644 -0.539 1.00 69.38 183 ILE A O 1
ATOM 1513 N N . GLN A 1 184 ? 17.929 -1.027 -0.521 1.00 66.00 184 GLN A N 1
ATOM 1514 C CA . GLN A 1 184 ? 19.018 -0.262 0.105 1.00 66.00 184 GLN A CA 1
ATOM 1515 C C . GLN A 1 184 ? 19.842 0.559 -0.889 1.00 66.00 184 GLN A C 1
ATOM 1517 O O . GLN A 1 184 ? 20.391 1.588 -0.499 1.00 66.00 184 GLN A O 1
ATOM 1522 N N . SER A 1 185 ? 19.892 0.132 -2.148 1.00 75.00 185 SER A N 1
ATOM 1523 C CA . SER A 1 185 ? 20.632 0.788 -3.224 1.00 75.00 185 SER A CA 1
ATOM 1524 C C . SER A 1 185 ? 19.758 0.973 -4.465 1.00 75.00 185 SER A C 1
ATOM 1526 O O . SER A 1 185 ? 18.708 0.340 -4.616 1.00 75.00 185 SER A O 1
ATOM 1528 N N . MET A 1 186 ? 20.199 1.849 -5.366 1.00 82.50 186 MET A N 1
ATOM 1529 C CA . MET A 1 186 ? 19.613 1.956 -6.702 1.00 82.50 186 MET A CA 1
ATOM 1530 C C . MET A 1 186 ? 19.736 0.631 -7.467 1.00 82.50 186 MET A C 1
ATOM 1532 O O . MET A 1 186 ? 18.781 0.214 -8.115 1.00 82.50 186 MET A O 1
ATOM 1536 N N . ASP A 1 187 ? 20.865 -0.064 -7.333 1.00 84.19 187 ASP A N 1
ATOM 1537 C CA . ASP A 1 187 ? 21.116 -1.332 -8.023 1.00 84.19 187 ASP A CA 1
ATOM 1538 C C . ASP A 1 187 ? 20.142 -2.429 -7.586 1.00 84.19 187 ASP A C 1
ATOM 1540 O O . ASP A 1 187 ? 19.571 -3.120 -8.429 1.00 84.19 187 ASP A O 1
ATOM 1544 N N . ASP A 1 188 ? 19.870 -2.545 -6.282 1.00 84.75 188 ASP A N 1
ATOM 1545 C CA . ASP A 1 188 ? 18.869 -3.481 -5.762 1.00 84.75 188 ASP A CA 1
ATOM 1546 C C . ASP A 1 188 ? 17.474 -3.147 -6.306 1.00 84.75 188 ASP A C 1
ATOM 1548 O O . ASP A 1 188 ? 16.668 -4.042 -6.578 1.00 84.75 188 ASP A O 1
ATOM 1552 N N . PHE A 1 189 ? 17.176 -1.851 -6.457 1.00 88.44 189 PHE A N 1
ATOM 1553 C CA . PHE A 1 189 ? 15.905 -1.400 -7.007 1.00 88.44 189 PHE A CA 1
ATOM 1554 C C . PHE A 1 189 ? 15.762 -1.810 -8.460 1.00 88.44 189 PHE A C 1
ATOM 1556 O O . PHE A 1 189 ? 14.755 -2.426 -8.796 1.00 88.44 189 PHE A O 1
ATOM 1563 N N . ILE A 1 190 ? 16.761 -1.488 -9.285 1.00 88.25 190 ILE A N 1
ATOM 1564 C CA . ILE A 1 190 ? 16.785 -1.800 -10.715 1.00 88.25 190 ILE A CA 1
ATOM 1565 C C . ILE A 1 190 ? 16.735 -3.316 -10.915 1.00 88.25 190 ILE A C 1
ATOM 1567 O O . ILE A 1 190 ? 15.887 -3.814 -11.649 1.00 88.25 190 ILE A O 1
ATOM 1571 N N . SER A 1 191 ? 17.582 -4.067 -10.210 1.00 90.88 191 SER A N 1
ATOM 1572 C CA . SER A 1 191 ? 17.641 -5.529 -10.302 1.00 90.88 191 SER A CA 1
ATOM 1573 C C . SER A 1 191 ? 16.297 -6.181 -9.965 1.00 90.88 191 SER A C 1
ATOM 1575 O O . SER A 1 191 ? 15.849 -7.123 -10.627 1.00 90.88 191 SER A O 1
ATOM 1577 N N . PHE A 1 192 ? 15.594 -5.662 -8.952 1.00 92.44 192 PHE A N 1
ATOM 1578 C CA . PHE A 1 192 ? 14.264 -6.158 -8.628 1.00 92.44 192 PHE A CA 1
ATOM 1579 C C . PHE A 1 192 ? 13.193 -5.689 -9.624 1.00 92.44 192 PHE A C 1
ATOM 1581 O O . PHE A 1 192 ? 12.384 -6.509 -10.065 1.00 92.44 192 PHE A O 1
ATOM 1588 N N . SER A 1 193 ? 13.156 -4.406 -9.986 1.00 93.25 193 SER A N 1
ATOM 1589 C CA . SER A 1 193 ? 12.134 -3.855 -10.884 1.00 93.25 193 SER A CA 1
ATOM 1590 C C . SER A 1 193 ? 12.217 -4.450 -12.288 1.00 93.25 193 SER A C 1
ATOM 1592 O O . SER A 1 193 ? 11.171 -4.701 -12.873 1.00 93.25 193 SER A O 1
ATOM 1594 N N . GLN A 1 194 ? 13.411 -4.799 -12.778 1.00 94.06 194 GLN A N 1
ATOM 1595 C CA . GLN A 1 194 ? 13.633 -5.473 -14.066 1.00 94.06 194 GLN A CA 1
ATOM 1596 C C . GLN A 1 194 ? 12.909 -6.818 -14.207 1.00 94.06 194 GLN A C 1
ATOM 1598 O O . GLN A 1 194 ? 12.777 -7.331 -15.313 1.00 94.06 194 GLN A O 1
ATOM 1603 N N . ASN A 1 195 ? 12.391 -7.395 -13.115 1.00 92.56 195 ASN A N 1
ATOM 1604 C CA . ASN A 1 195 ? 11.521 -8.565 -13.221 1.00 92.56 195 ASN A CA 1
ATOM 1605 C C . ASN A 1 195 ? 10.186 -8.241 -13.917 1.00 92.56 195 ASN A C 1
ATOM 1607 O O . ASN A 1 195 ? 9.538 -9.172 -14.365 1.00 92.56 195 ASN A O 1
ATOM 1611 N N . PHE A 1 196 ? 9.752 -6.977 -13.972 1.00 95.19 196 PHE A N 1
ATOM 1612 C CA . PHE A 1 196 ? 8.451 -6.584 -14.533 1.00 95.19 196 PHE A CA 1
ATOM 1613 C C . PHE A 1 196 ? 8.409 -5.160 -15.112 1.00 95.19 196 PHE A C 1
ATOM 1615 O O . PHE A 1 196 ? 7.355 -4.723 -15.567 1.00 95.19 196 PHE A O 1
ATOM 1622 N N . ILE A 1 197 ? 9.516 -4.414 -15.066 1.00 93.25 197 ILE A N 1
ATOM 1623 C CA . ILE A 1 197 ? 9.659 -3.070 -15.626 1.00 93.25 197 ILE A CA 1
ATOM 1624 C C . ILE A 1 197 ? 10.812 -3.071 -16.630 1.00 93.25 197 ILE A C 1
ATOM 1626 O O . ILE A 1 197 ? 11.945 -3.393 -16.276 1.00 93.25 197 ILE A O 1
ATOM 1630 N N . SER A 1 198 ? 10.515 -2.657 -17.857 1.00 91.88 198 SER A N 1
ATOM 1631 C CA . SER A 1 198 ? 11.495 -2.327 -18.892 1.00 91.88 198 SER A CA 1
ATOM 1632 C C . SER A 1 198 ? 11.733 -0.814 -18.891 1.00 91.88 198 SER A C 1
ATOM 1634 O O . SER A 1 198 ? 10.768 -0.048 -18.814 1.00 91.88 198 SER A O 1
ATOM 1636 N N . TYR A 1 199 ? 13.001 -0.411 -18.941 1.00 84.00 199 TYR A N 1
ATOM 1637 C CA . TYR A 1 199 ? 13.461 0.981 -18.920 1.00 84.00 199 TYR A CA 1
ATOM 1638 C C . TYR A 1 199 ? 13.785 1.490 -20.320 1.00 84.00 199 TYR A C 1
ATOM 1640 O O . TYR A 1 199 ? 14.221 0.650 -21.141 1.00 84.00 199 TYR A O 1
#

Sequence (199 aa):
MSFLDQDINIIINKANESDKKTIKAYLTMLKNPKSVGEFINIFKKAVNKNTSKQMLGFKIIERSNEPNFFPYVLDTIKDLDNNIQVQTAFKSLRILPKDIENINKYIPTIIKLIDKIRDREVIYHGVCLLYRAVKKHPNLKETIKSYNITLTEDEGHKLLRRFDIQEKWATKNHRGKTKPGYIQSMDDFISFSQNFISY

Radius of gyration: 17.24 Å; chains: 1; bounding box: 43×33×44 Å

pLDDT: mean 89.22, std 14.87, range [35.69, 98.5]

Foldseek 3Di:
DDQFADFPCLLLVQFDPVCNVVLVVLCVVLVNDGTNNSLLVSLLVCLVVVHPNVLSSLSSLLGSLDQVCVVSLLVSPLPDQDPVSQLSSLNSNPHHDLDLVSVLVCLVSLLCNCQRNLDLSSVLSSLLSVVVSCVSPVVCLVVQLVAAHEDDPVSVVVNLVVQVVVVVCPPPDHPPPDDQRSQNHSVSSCVSCVSHYHD

Secondary structure (DSSP, 8-state):
--GGGSBTHHHHHHS-HHHHHHHHHHHHHTT--SBHHHHHHHHHHHHHTT-THHHHHHHHHHHS--TTHHHHHHHHHTT---HHHHHHHHHH--SPPS-HHHHHTTHHHHHHHHHHH--HHHHHHHHHHHHHHHHH-TTHHHHHHT--EE--HHHHHHHHHHHHHHHHHTSTT-TT-S---SS-SHHHHHHHHTTTEE-